Protein 2QSX (pdb70)

Foldseek 3Di:
DEAEEEEAPCCVPPQCVVPVVVLCVVVVPYHYDYHYDADPDVGQKYKYKFQDDPPDDAKAFQWFFKWFKKAALPDPAVPWAEEDAPCQRCQVVQLVVPVDHHFPDDDNDPVVVLVCRCHRGIYIGGPSVVVCVVVRGMHGPPRRMGRRRMTMIMGGDPVNPPPPVSVSVVVVSSVVGD/DAEEEEAPCCVPVACVVPVVVVCVVPVPDDYHYHYDADDDPPHFKYKYKFQDDPPDDQKDFQWFFKWFKKAFLPDDAACVLAVFAEAAAPVQRCVVVVVCVVHPHHHQPDHHPDQVVVLVCRCHRGIYIHGPSVVVCCVVRSMHGHPRDMDRRSMTMMMHGDPVSPPPPVVVSVVVVSSVVRD

Solvent-accessible surface area: 17125 Å² total

Nearest PDB structures (foldseek):
  2qsx-assembly1_A  TM=1.006E+00  e=2.223E-38  Vibrio parahaemolyticus RIMD 2210633
  2qsx-assembly1_B  TM=9.886E-01  e=6.329E-33  Vibrio parahaemolyticus RIMD 2210633
  3mz1-assembly2_C  TM=6.530E-01  e=2.269E-09  Sinorhizobium meliloti 1021
  5fhk-assembly2_C  TM=6.191E-01  e=2.415E-09  Vibrio vulnificus
  5lht-assembly1_A  TM=3.883E-01  e=4.727E-04  Mycobacterium tuberculosis H37Rv

Secondary structure (DSSP, 8-state):
-EEEEEE-HHIIIIIIHHHHHHHHHH-TT-EEEEEE--S----SEEEEEEE--S--SSEEEEEEEEEEEEEETT---TTSPBPP-TT-TTHHHHHHT----B-SB--SSHHHHHHHH----BEEEE---HHHHHTTSEEEEEEEEEEEEEEEEEE--TT-TT-HHHHHHHHHHHHHH-/-EEEEE-HHIIIIIIHHHHHHHHHH-TT--EEEEE--S-----SEEEEEEES-S--TTEEEEEEEEEEEEE-TTS----GGGGSPBPPBTT-THHHHHHHHH----B-SEEESSHHHHHHHH----BEEEE---HHHHHTTS-EEEEEEEEEEEEEEEEE--GGGTT-HHHHHHHHHHHHHH-

InterPro domains:
  IPR000847 LysR, HTH, N-terminal domain [PF00126] (10-69)
  IPR000847 LysR, HTH, N-terminal domain [PR00039] (25-36)
  IPR000847 LysR, HTH, N-terminal domain [PR00039] (36-46)
  IPR000847 LysR, HTH, N-terminal domain [PR00039] (46-57)
  IPR000847 LysR, HTH, N-terminal domain [PS50931] (8-65)
  IPR005119 LysR, substrate-binding [PF03466] (95-292)
  IPR036388 Winged helix-like DNA-binding domain superfamily [G3DSA:1.10.10.10] (9-92)
  IPR036390 Winged helix DNA-binding domain superfamily [SSF46785] (4-117)
  IPR058163 LysR-type transcriptional regulator, proteobacterial-type [PTHR30537] (8-294)

Radius of gyration: 20.65 Å; Cα contacts (8 Å, |Δi|>4): 702; chains: 2; bounding box: 50×60×51 Å

B-factor: mean 23.28, std 8.6, range [9.87, 57.52]

Structure (mmCIF, N/CA/C/O backbone):
data_2QSX
#
_entry.id   2QSX
#
_cell.length_a   47.291
_cell.length_b   83.110
_cell.length_c   95.509
_cell.angle_alpha   90.00
_cell.angle_beta   90.00
_cell.angle_gamma   90.00
#
_symmetry.space_group_name_H-M   'P 21 21 21'
#
loop_
_entity.id
_entity.type
_entity.pdbx_description
1 polymer 'Putative transcriptional regulator, LysR family'
2 non-polymer 'SULFATE ION'
3 water water
#
loop_
_atom_site.group_PDB
_atom_site.id
_atom_site.type_symbol
_atom_site.label_atom_id
_atom_site.label_alt_id
_atom_site.label_comp_id
_atom_site.label_asym_id
_atom_site.label_entity_id
_atom_site.label_seq_id
_atom_site.pdbx_PDB_ins_code
_atom_site.Cartn_x
_atom_site.Cartn_y
_atom_site.Cartn_z
_atom_site.occupancy
_atom_site.B_iso_or_equiv
_atom_site.auth_seq_id
_atom_site.auth_comp_id
_atom_site.auth_asym_id
_atom_site.auth_atom_id
_atom_site.pdbx_PDB_model_num
ATOM 1 N N . GLU A 1 19 ? 10.686 55.164 7.650 1.00 25.72 16 GLU A N 1
ATOM 2 C CA . GLU A 1 19 ? 10.132 54.167 8.607 1.00 25.82 16 GLU A CA 1
ATOM 3 C C . GLU A 1 19 ? 11.310 53.533 9.342 1.00 24.57 16 GLU A C 1
ATOM 4 O O . GLU A 1 19 ? 12.445 53.597 8.848 1.00 23.75 16 GLU A O 1
ATOM 10 N N . LEU A 1 20 ? 11.048 52.971 10.524 1.00 23.21 17 LEU A N 1
ATOM 11 C CA . LEU A 1 20 ? 12.096 52.269 11.281 1.00 21.37 17 LEU A CA 1
ATOM 12 C C . LEU A 1 20 ? 11.747 50.803 11.320 1.00 20.26 17 LEU A C 1
ATOM 13 O O . LEU A 1 20 ? 10.613 50.425 11.644 1.00 19.64 17 LEU A O 1
ATOM 18 N N . LEU A 1 21 ? 12.723 49.963 11.010 1.00 18.65 18 LEU A N 1
ATOM 19 C CA . LEU A 1 21 ? 12.507 48.533 11.161 1.00 17.10 18 LEU A CA 1
ATOM 20 C C . LEU A 1 21 ? 13.481 48.073 12.239 1.00 17.13 18 LEU A C 1
ATOM 21 O O . LEU A 1 21 ? 14.684 48.378 12.128 1.00 18.47 18 LEU A O 1
ATOM 26 N N . VAL A 1 22 ? 12.988 47.353 13.249 1.00 15.83 19 VAL A N 1
ATOM 27 C CA . VAL A 1 22 ? 13.846 46.812 14.314 1.00 16.70 19 VAL A CA 1
ATOM 28 C C . VAL A 1 22 ? 13.942 45.305 14.104 1.00 16.23 19 VAL A C 1
ATOM 29 O O . VAL A 1 22 ? 12.931 44.612 14.071 1.00 16.93 19 VAL A O 1
ATOM 33 N N . VAL A 1 23 ? 15.163 44.808 13.938 1.00 16.16 20 VAL A N 1
ATOM 34 C CA . VAL A 1 23 ? 15.373 43.362 13.775 1.00 16.88 20 VAL A CA 1
ATOM 35 C C . VAL A 1 23 ? 16.201 42.830 14.929 1.00 17.62 20 VAL A C 1
ATOM 36 O O . VAL A 1 23 ? 17.070 43.538 15.447 1.00 18.07 20 VAL A O 1
ATOM 40 N N . ASP A 1 24 ? 15.941 41.582 15.291 1.00 17.01 21 ASP A N 1
ATOM 41 C CA . ASP A 1 24 ? 16.622 40.947 16.408 1.00 17.44 21 ASP A CA 1
ATOM 42 C C . ASP A 1 24 ? 17.233 39.662 15.873 1.00 16.55 21 ASP A C 1
ATOM 43 O O . ASP A 1 24 ? 16.538 38.734 15.539 1.00 17.09 21 ASP A O 1
ATOM 48 N N . VAL A 1 25 ? 18.554 39.623 15.789 1.00 14.87 22 VAL A N 1
ATOM 49 C CA . VAL A 1 25 ? 19.231 38.452 15.178 1.00 14.86 22 VAL A CA 1
ATOM 50 C C . VAL A 1 25 ? 20.332 37.925 16.101 1.00 15.56 22 VAL A C 1
ATOM 51 O O . VAL A 1 25 ? 20.665 38.574 17.100 1.00 15.88 22 VAL A O 1
ATOM 55 N N . THR A 1 26 ? 20.917 36.769 15.790 1.00 14.66 23 THR A N 1
ATOM 56 C CA . THR A 1 26 ? 21.905 36.234 16.761 1.00 14.39 23 THR A CA 1
ATOM 57 C C . THR A 1 26 ? 23.126 37.175 16.791 1.00 14.22 23 THR A C 1
ATOM 58 O O . THR A 1 26 ? 23.365 37.909 15.822 1.00 15.04 23 THR A O 1
ATOM 62 N N . PRO A 1 27 ? 23.863 37.188 17.923 1.00 14.38 24 PRO A N 1
ATOM 63 C CA . PRO A 1 27 ? 25.011 38.097 17.988 1.00 14.62 24 PRO A CA 1
ATOM 64 C C . PRO A 1 27 ? 25.946 37.980 16.773 1.00 13.88 24 PRO A C 1
ATOM 65 O O . PRO A 1 27 ? 26.459 39.004 16.274 1.00 15.68 24 PRO A O 1
ATOM 69 N N . SER A 1 28 ? 26.204 36.756 16.343 1.00 13.44 25 SER A N 1
ATOM 70 C CA . SER A 1 28 ? 27.138 36.537 15.249 1.00 13.87 25 SER A CA 1
ATOM 71 C C . SER A 1 28 ? 26.496 36.791 13.892 1.00 13.67 25 SER A C 1
ATOM 72 O O . SER A 1 28 ? 27.172 37.240 12.930 1.00 14.66 25 SER A O 1
ATOM 75 N N . PHE A 1 29 ? 25.213 36.447 13.755 1.00 13.81 26 PHE A N 1
ATOM 76 C CA . PHE A 1 29 ? 24.507 36.770 12.489 1.00 13.55 26 PHE A CA 1
ATOM 77 C C . PHE A 1 29 ? 24.647 38.276 12.244 1.00 14.74 26 PHE A C 1
ATOM 78 O O . PHE A 1 29 ? 24.814 38.718 11.097 1.00 14.53 26 PHE A O 1
ATOM 86 N N . ALA A 1 30 ? 24.517 39.061 13.310 1.00 14.94 27 ALA A N 1
ATOM 87 C CA . ALA A 1 30 ? 24.636 40.522 13.211 1.00 14.70 27 ALA A CA 1
ATOM 88 C C . ALA A 1 30 ? 26.009 40.965 12.681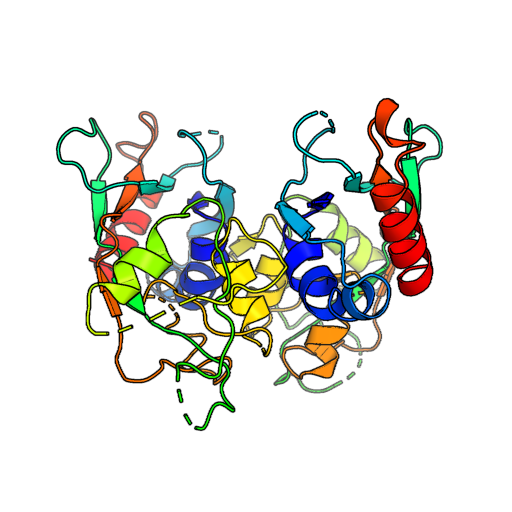 1.00 14.95 27 ALA A C 1
ATOM 89 O O . ALA A 1 30 ? 26.083 41.630 11.648 1.00 16.26 27 ALA A O 1
ATOM 91 N N . SER A 1 31 ? 27.085 40.582 13.365 1.00 14.95 28 SER A N 1
ATOM 92 C CA . SER A 1 31 ? 28.395 41.170 13.026 1.00 15.13 28 SER A CA 1
ATOM 93 C C . SER A 1 31 ? 28.997 40.502 11.783 1.00 14.59 28 SER A C 1
ATOM 94 O O . SER A 1 31 ? 29.662 41.153 10.950 1.00 15.68 28 SER A O 1
ATOM 97 N N . LEU A 1 32 ? 28.795 39.201 11.668 1.00 13.94 29 LEU A N 1
ATOM 98 C CA . LEU A 1 32 ? 29.501 38.425 10.658 1.00 15.25 29 LEU A CA 1
ATOM 99 C C . LEU A 1 32 ? 28.809 38.360 9.303 1.00 14.65 29 LEU A C 1
ATOM 100 O O . LEU A 1 32 ? 29.477 38.113 8.277 1.00 15.56 29 LEU A O 1
ATOM 105 N N . TRP A 1 33 ? 27.492 38.592 9.292 1.00 14.26 30 TRP A N 1
ATOM 106 C CA . TRP A 1 33 ? 26.750 38.607 8.027 1.00 14.56 30 TRP A CA 1
ATOM 107 C C . TRP A 1 33 ? 25.917 39.896 7.796 1.00 13.87 30 TRP A C 1
ATOM 108 O O . TRP A 1 33 ? 26.036 40.524 6.745 1.00 14.90 30 TRP A O 1
ATOM 119 N N . LEU A 1 34 ? 25.096 40.291 8.768 1.00 13.81 31 LEU A N 1
ATOM 120 C CA . LEU A 1 34 ? 24.108 41.361 8.508 1.00 14.23 31 LEU A CA 1
ATOM 121 C C . LEU A 1 34 ? 24.799 42.700 8.318 1.00 15.26 31 LEU A C 1
ATOM 122 O O . LEU A 1 34 ? 24.504 43.426 7.372 1.00 16.27 31 LEU A O 1
ATOM 127 N N . VAL A 1 35 ? 25.752 43.021 9.187 1.00 14.95 32 VAL A N 1
ATOM 128 C CA . VAL A 1 35 ? 26.435 44.315 9.032 1.00 16.07 32 VAL A CA 1
ATOM 129 C C . VAL A 1 35 ? 27.180 44.434 7.667 1.00 15.78 32 VAL A C 1
ATOM 130 O O . VAL A 1 35 ? 27.034 45.450 6.946 1.00 15.74 32 VAL A O 1
ATOM 134 N N . PRO A 1 36 ? 27.974 43.424 7.284 1.00 15.63 33 PRO A N 1
ATOM 135 C CA . PRO A 1 36 ? 28.585 43.453 5.933 1.00 16.53 33 PRO A CA 1
ATOM 136 C C . PRO A 1 36 ? 27.639 43.517 4.734 1.00 17.00 33 PRO A C 1
ATOM 137 O O . PRO A 1 36 ? 28.050 44.005 3.656 1.00 17.75 33 PRO A O 1
ATOM 141 N N . ASN A 1 37 ? 26.403 43.017 4.897 1.00 16.77 34 ASN A N 1
ATOM 142 C CA . ASN A 1 37 ? 25.454 42.892 3.784 1.00 17.54 34 ASN A CA 1
ATOM 143 C C . ASN A 1 37 ? 24.296 43.871 3.720 1.00 17.65 34 ASN A C 1
ATOM 144 O O . ASN A 1 37 ? 23.664 43.992 2.668 1.00 17.09 34 ASN A O 1
ATOM 149 N N . ILE A 1 38 ? 24.037 44.578 4.809 1.00 17.60 35 ILE A N 1
ATOM 150 C CA . ILE A 1 38 ? 22.778 45.322 4.902 1.00 18.96 35 ILE A CA 1
ATOM 151 C C . ILE A 1 38 ? 22.714 46.516 3.946 1.00 19.18 35 ILE A C 1
ATOM 152 O O . ILE A 1 38 ? 21.623 46.992 3.623 1.00 19.95 35 ILE A O 1
ATOM 157 N N A ASN A 1 39 ? 23.864 46.992 3.476 0.50 19.71 36 ASN A N 1
ATOM 158 N N B ASN A 1 39 ? 23.876 46.975 3.483 0.50 20.00 36 ASN A N 1
ATOM 159 C CA A ASN A 1 39 ? 23.819 48.073 2.495 0.50 19.27 36 ASN A CA 1
ATOM 160 C CA B ASN A 1 39 ? 23.885 48.008 2.454 0.50 19.96 36 ASN A CA 1
ATOM 161 C C A ASN A 1 39 ? 23.100 47.676 1.192 0.50 19.39 36 ASN A C 1
ATOM 162 C C B ASN A 1 39 ? 23.064 47.657 1.228 0.50 19.71 36 ASN A C 1
ATOM 163 O O A ASN A 1 39 ? 22.531 48.547 0.526 0.50 19.35 36 ASN A O 1
ATOM 164 O O B ASN A 1 39 ? 22.401 48.530 0.653 0.50 19.43 36 ASN A O 1
ATOM 173 N N . ASP A 1 40 ? 23.082 46.377 0.858 1.00 18.96 37 ASP A N 1
ATOM 174 C CA . ASP A 1 40 ? 22.309 45.891 -0.295 1.00 19.54 37 ASP A CA 1
ATOM 175 C C . ASP A 1 40 ? 20.793 46.058 -0.059 1.00 19.21 37 ASP A C 1
ATOM 176 O O . ASP A 1 40 ? 20.014 46.344 -0.988 1.00 20.30 37 ASP A O 1
ATOM 181 N N . PHE A 1 41 ? 20.368 45.858 1.192 1.00 17.91 38 PHE A N 1
ATOM 182 C CA . PHE A 1 41 ? 18.974 46.125 1.544 1.00 19.10 38 PHE A CA 1
ATOM 183 C C . PHE A 1 41 ? 18.660 47.613 1.369 1.00 20.18 38 PHE A C 1
ATOM 184 O O . PHE A 1 41 ? 17.618 47.988 0.788 1.00 21.12 38 PHE A O 1
ATOM 192 N N . HIS A 1 42 ? 19.559 48.475 1.837 1.00 21.72 39 HIS A N 1
ATOM 193 C CA . HIS A 1 42 ? 19.324 49.924 1.710 1.00 24.10 39 HIS A CA 1
ATOM 194 C C . HIS A 1 42 ? 19.403 50.404 0.272 1.00 24.49 39 HIS A C 1
ATOM 195 O O . HIS A 1 42 ? 18.786 51.414 -0.097 1.00 24.70 39 HIS A O 1
ATOM 202 N N . GLN A 1 43 ? 20.142 49.656 -0.540 1.00 24.65 40 GLN A N 1
ATOM 203 C CA . GLN A 1 43 ? 20.181 49.868 -1.983 1.00 25.35 40 GLN A CA 1
ATOM 204 C C . GLN A 1 43 ? 18.781 49.662 -2.584 1.00 25.14 40 GLN A C 1
ATOM 205 O O . GLN A 1 43 ? 18.363 50.438 -3.453 1.00 24.26 40 GLN A O 1
ATOM 211 N N . ARG A 1 44 ? 18.060 48.639 -2.110 1.00 24.80 41 ARG A N 1
ATOM 212 C CA . ARG A 1 44 ? 16.687 48.374 -2.540 1.00 24.91 41 ARG A CA 1
ATOM 213 C C . ARG A 1 44 ? 15.698 49.353 -1.936 1.00 24.42 41 ARG A C 1
ATOM 214 O O . ARG A 1 44 ?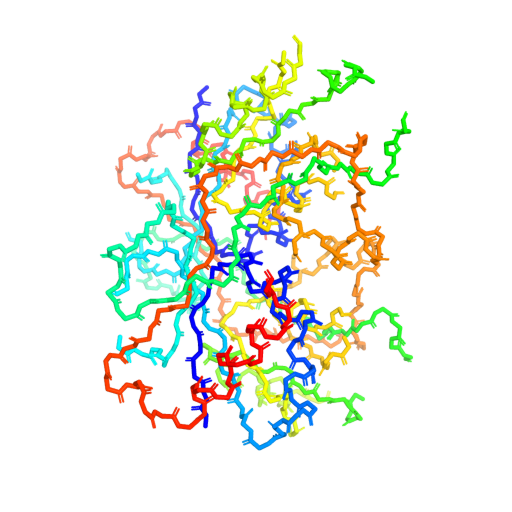 14.784 49.792 -2.610 1.00 22.89 41 ARG A O 1
ATOM 222 N N . HIS A 1 45 ? 15.879 49.659 -0.649 1.00 23.52 42 HIS A N 1
ATOM 223 C CA . HIS A 1 45 ? 14.872 50.372 0.161 1.00 23.52 42 HIS A CA 1
ATOM 224 C C . HIS A 1 45 ? 15.550 51.430 1.026 1.00 24.75 42 HIS A C 1
ATOM 225 O O . HIS A 1 45 ? 15.706 51.258 2.242 1.00 24.25 42 HIS A O 1
ATOM 232 N N . PRO A 1 46 ? 15.995 52.533 0.388 1.00 25.55 43 PRO A N 1
ATOM 233 C CA . PRO A 1 46 ? 16.803 53.559 1.075 1.00 26.37 43 PRO A CA 1
ATOM 234 C C . PRO A 1 46 ? 16.114 54.334 2.198 1.00 26.92 43 PRO A C 1
ATOM 235 O O . PRO A 1 46 ? 16.820 54.899 3.051 1.00 27.87 43 PRO A O 1
ATOM 239 N N . ASN A 1 47 ? 14.776 54.324 2.213 1.00 26.92 44 ASN A N 1
ATOM 240 C CA . ASN A 1 47 ? 13.949 55.016 3.218 1.00 27.08 44 ASN A CA 1
ATOM 241 C C . ASN A 1 47 ? 13.690 54.219 4.508 1.00 26.61 44 ASN A C 1
ATOM 242 O O . ASN A 1 47 ? 13.072 54.721 5.455 1.00 26.88 44 ASN A O 1
ATOM 247 N N . ILE A 1 48 ? 14.129 52.966 4.552 1.00 24.79 45 ILE A N 1
ATOM 248 C CA . ILE A 1 48 ? 13.834 52.171 5.723 1.00 23.89 45 ILE A CA 1
ATOM 249 C C . ILE A 1 48 ? 15.066 52.175 6.605 1.00 23.37 45 ILE A C 1
ATOM 250 O O . ILE A 1 48 ? 16.041 51.495 6.271 1.00 23.90 45 ILE A O 1
ATOM 255 N N . ARG A 1 49 ? 15.020 52.947 7.699 1.00 21.94 46 ARG A N 1
ATOM 256 C CA . ARG A 1 49 ? 16.052 52.905 8.740 1.00 22.59 46 ARG A CA 1
ATOM 257 C C . ARG A 1 49 ? 15.977 51.573 9.495 1.00 21.59 46 ARG A C 1
ATOM 258 O O . ARG A 1 49 ? 14.901 51.017 9.648 1.00 20.94 46 ARG A O 1
ATOM 266 N N . VAL A 1 50 ? 17.118 51.085 9.987 1.00 20.98 47 VAL A N 1
ATOM 267 C CA . VAL A 1 50 ? 17.162 49.796 10.705 1.00 20.57 47 VAL A CA 1
ATOM 268 C C . VAL A 1 50 ? 17.861 49.951 12.054 1.00 21.24 47 VAL A C 1
ATOM 269 O O . VAL A 1 50 ? 18.849 50.688 12.175 1.00 22.44 47 VAL A O 1
ATOM 273 N N . LYS A 1 51 ? 17.338 49.276 13.059 1.00 19.64 48 LYS A N 1
ATOM 274 C CA . LYS A 1 51 ? 18.046 49.084 14.310 1.00 20.46 48 LYS A CA 1
ATOM 275 C C . LYS A 1 51 ? 18.280 47.582 14.435 1.00 19.82 48 LYS A C 1
ATOM 276 O O . LYS A 1 51 ? 17.352 46.794 14.306 1.00 19.62 48 LYS A O 1
ATOM 282 N N . ILE A 1 52 ? 19.527 47.210 14.712 1.00 19.54 49 ILE A N 1
ATOM 283 C CA . ILE A 1 52 ? 19.910 45.809 14.829 1.00 19.85 49 ILE A CA 1
ATOM 284 C C . ILE A 1 52 ? 20.147 45.516 16.302 1.00 19.68 49 ILE A C 1
ATOM 285 O O . ILE A 1 52 ? 21.065 46.117 16.891 1.00 20.55 49 ILE A O 1
ATOM 290 N N . LEU A 1 53 ? 19.287 44.663 16.860 1.00 18.92 50 LEU A N 1
ATOM 291 C CA . LEU A 1 53 ? 19.386 44.127 18.232 1.00 18.24 50 LEU A CA 1
ATOM 292 C C . LEU A 1 53 ? 19.879 42.712 18.138 1.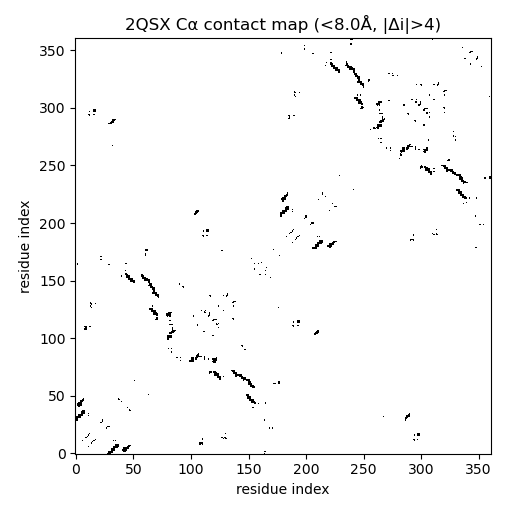00 18.10 50 LEU A C 1
ATOM 293 O O . LEU A 1 53 ? 19.751 42.087 17.081 1.00 17.87 50 LEU A O 1
ATOM 298 N N . THR A 1 54 ? 20.472 42.208 19.220 1.00 18.16 51 THR A N 1
ATOM 299 C CA . THR A 1 54 ? 20.920 40.804 19.231 1.00 19.26 51 THR A CA 1
ATOM 300 C C . THR A 1 54 ? 20.297 39.979 20.325 1.00 21.86 51 THR A C 1
ATOM 301 O O . THR A 1 54 ? 20.021 40.486 21.407 1.00 22.57 51 THR A O 1
ATOM 305 N N . GLY A 1 55 ? 20.085 38.702 20.051 1.00 22.75 52 GLY A N 1
ATOM 306 C CA . GLY A 1 55 ? 19.498 37.805 21.052 1.00 23.90 52 GLY A CA 1
ATOM 307 C C . GLY A 1 55 ? 19.670 36.392 20.570 1.00 25.65 52 GLY A C 1
ATOM 308 O O . GLY A 1 55 ? 19.942 36.179 19.394 1.00 24.73 52 GLY A O 1
ATOM 309 N N . ASP A 1 56 ? 19.515 35.426 21.472 1.00 28.34 53 ASP A N 1
ATOM 310 C CA . ASP A 1 56 ? 19.608 34.030 21.060 1.00 29.51 53 ASP A CA 1
ATOM 311 C C . ASP A 1 56 ? 18.675 33.136 21.851 1.00 30.06 53 ASP A C 1
ATOM 312 O O . ASP A 1 56 ? 18.830 31.931 21.802 1.00 30.96 53 ASP A O 1
ATOM 317 N N . GLY A 1 57 ? 17.723 33.742 22.555 1.00 31.31 54 GLY A N 1
ATOM 318 C CA . GLY A 1 57 ? 16.745 32.997 23.353 1.00 32.26 54 GLY A CA 1
ATOM 319 C C . GLY A 1 57 ? 15.410 32.846 22.658 1.00 33.33 54 GLY A C 1
ATOM 320 O O . GLY A 1 57 ? 15.272 33.135 21.448 1.00 32.56 54 GLY A O 1
ATOM 321 N N . ALA A 1 58 ? 14.425 32.372 23.422 1.00 33.13 55 ALA A N 1
ATOM 322 C CA . ALA A 1 58 ? 13.072 32.198 22.905 1.00 35.07 55 ALA A CA 1
ATOM 323 C C . ALA A 1 58 ? 12.492 33.540 22.490 1.00 35.79 55 ALA A C 1
ATOM 324 O O . ALA A 1 58 ? 12.580 34.526 23.223 1.00 36.71 55 ALA A O 1
ATOM 326 N N . VAL A 1 59 ? 11.923 33.563 21.291 1.00 37.35 56 VAL A N 1
ATOM 327 C CA . VAL A 1 59 ? 11.188 34.712 20.776 1.00 38.29 56 VAL A CA 1
ATOM 328 C C . VAL A 1 59 ? 9.921 34.899 21.613 1.00 38.80 56 VAL A C 1
ATOM 329 O O . VAL A 1 59 ? 9.529 36.020 21.939 1.00 39.53 56 VAL A O 1
ATOM 333 N N . GLU A 1 65 ? 10.562 46.212 21.636 1.00 34.55 62 GLU A N 1
ATOM 334 C CA . GLU A 1 65 ? 10.646 44.904 21.009 1.00 33.55 62 GLU A CA 1
ATOM 335 C C . GLU A 1 65 ? 10.848 45.031 19.492 1.00 31.97 62 GLU A C 1
ATOM 336 O O . GLU A 1 65 ? 10.899 46.131 18.917 1.00 33.40 62 GLU A O 1
ATOM 342 N N . SER A 1 66 ? 10.904 43.885 18.846 1.00 28.70 63 SER A N 1
ATOM 343 C CA . SER A 1 66 ? 11.421 43.847 17.504 1.00 25.17 63 SER A CA 1
ATOM 344 C C . SER A 1 66 ? 10.333 43.507 16.529 1.00 22.30 63 SER A C 1
ATOM 345 O O . SER A 1 66 ? 9.300 42.974 16.915 1.00 21.46 63 SER A O 1
ATOM 348 N N . ASP A 1 67 ? 10.605 43.798 15.261 1.00 18.17 64 ASP A N 1
ATOM 349 C CA . ASP A 1 67 ? 9.682 43.584 14.156 1.00 17.09 64 ASP A CA 1
ATOM 350 C C . ASP A 1 67 ? 9.895 42.241 13.457 1.00 16.39 64 ASP A C 1
ATOM 351 O O . ASP A 1 67 ? 9.019 41.789 12.737 1.00 15.54 64 ASP A O 1
ATOM 356 N N . LEU A 1 68 ? 11.076 41.631 13.665 1.00 14.51 65 LEU A N 1
ATOM 357 C CA . LEU A 1 68 ? 11.450 40.400 12.976 1.00 14.61 65 LEU A CA 1
ATOM 358 C C . LEU A 1 68 ? 12.609 39.802 13.728 1.00 14.61 65 LEU A C 1
ATOM 359 O O . LEU A 1 68 ? 13.480 40.548 14.182 1.00 15.55 65 LEU A O 1
ATOM 364 N N . HIS A 1 69 ? 12.608 38.482 13.854 1.00 14.50 66 HIS A N 1
ATOM 365 C CA . HIS A 1 69 ? 13.677 37.777 14.561 1.00 15.59 66 HIS A CA 1
ATOM 366 C C . HIS A 1 69 ? 14.366 36.769 13.654 1.00 14.99 66 HIS A C 1
ATOM 367 O O . HIS A 1 69 ? 13.695 36.116 12.832 1.00 15.02 66 HIS A O 1
ATOM 374 N N . VAL A 1 70 ? 15.686 36.624 13.826 1.00 14.52 67 VAL A N 1
ATOM 375 C CA . VAL A 1 70 ? 16.388 35.499 13.235 1.00 15.36 67 VAL A CA 1
ATOM 376 C C . VAL A 1 70 ? 17.009 34.673 14.361 1.00 15.14 67 VAL A C 1
ATOM 377 O O . VAL A 1 70 ? 17.708 35.216 15.221 1.00 16.00 67 VAL A O 1
ATOM 381 N N . ARG A 1 71 ? 16.687 33.375 14.378 1.00 15.66 68 ARG A N 1
ATOM 382 C CA . ARG A 1 71 ? 17.222 32.464 15.412 1.00 16.58 68 ARG A CA 1
ATOM 383 C C . ARG A 1 71 ? 17.817 31.226 14.768 1.00 15.73 68 ARG A C 1
ATOM 384 O O . ARG A 1 71 ? 17.438 30.854 13.657 1.00 17.38 68 ARG A O 1
ATOM 392 N N . CYS A 1 72 ? 18.744 30.572 15.475 1.00 15.73 69 CYS A N 1
ATOM 393 C CA . CYS A 1 72 ? 19.368 29.359 14.962 1.00 16.06 69 CYS A CA 1
ATOM 394 C C . CYS A 1 72 ? 18.900 28.176 15.790 1.00 16.68 69 CYS A C 1
ATOM 395 O O . CYS A 1 72 ? 19.164 28.137 16.994 1.00 17.14 69 CYS A O 1
ATOM 398 N N . LEU A 1 73 ? 18.139 27.273 15.155 1.00 16.68 70 LEU A N 1
ATOM 399 C CA . LEU A 1 73 ? 17.447 26.179 15.836 1.00 16.99 70 LEU A CA 1
ATOM 400 C C . LEU A 1 73 ? 17.783 24.860 15.150 1.00 17.13 70 LEU A C 1
ATOM 401 O O . LEU A 1 73 ? 18.141 24.848 13.982 1.00 17.79 70 LEU A O 1
ATOM 406 N N . PRO A 1 74 ? 17.686 23.721 15.872 1.00 18.96 71 PRO A N 1
ATOM 407 C CA . PRO A 1 74 ? 17.786 22.403 15.205 1.00 18.97 71 PRO A CA 1
ATOM 408 C C . PRO A 1 74 ? 16.737 22.311 14.108 1.00 18.89 71 PRO A C 1
ATOM 409 O O . PRO A 1 74 ? 15.627 22.831 14.308 1.00 19.89 71 PRO A O 1
ATOM 413 N N . LEU A 1 75 ? 17.065 21.677 12.976 1.00 17.80 72 LEU A N 1
ATOM 414 C CA . LEU A 1 75 ? 16.145 21.598 11.853 1.00 18.45 72 LEU A CA 1
ATOM 415 C C . LEU A 1 75 ? 14.938 20.787 12.275 1.00 18.12 72 LEU A C 1
ATOM 416 O O . LEU A 1 75 ? 15.081 19.718 12.823 1.00 19.84 72 LEU A O 1
ATOM 421 N N . SER A 1 76 ? 13.752 21.307 12.016 1.00 18.48 73 SER A N 1
ATOM 422 C CA . SER A 1 76 ? 12.537 20.584 12.349 1.00 17.17 73 SER A CA 1
ATOM 423 C C . SER A 1 76 ? 11.438 21.012 11.408 1.00 18.36 73 SER A C 1
ATOM 424 O O . SER A 1 76 ? 11.441 22.149 10.954 1.00 18.76 73 SER A O 1
ATOM 427 N N . THR A 1 77 ? 10.493 20.116 11.135 1.00 18.09 74 THR A N 1
ATOM 428 C CA . THR A 1 77 ? 9.309 20.513 10.376 1.00 19.39 74 THR A CA 1
ATOM 429 C C . THR A 1 77 ? 8.115 20.776 11.316 1.00 19.56 74 THR A C 1
ATOM 430 O O . THR A 1 77 ? 6.983 20.949 10.847 1.00 20.05 74 THR A O 1
ATOM 434 N N . HIS A 1 78 ? 8.354 20.814 12.634 1.00 20.15 75 HIS A N 1
ATOM 435 C CA . HIS A 1 78 ? 7.259 20.923 13.616 1.00 21.43 75 HIS A CA 1
ATOM 436 C C . HIS A 1 78 ? 7.126 22.311 14.215 1.00 21.70 75 HIS A C 1
ATOM 437 O O . HIS A 1 78 ? 6.237 22.529 15.031 1.00 22.97 75 HIS A O 1
ATOM 444 N N . TYR A 1 79 ? 7.994 23.246 13.842 1.00 21.02 76 TYR A N 1
ATOM 445 C CA . TYR A 1 79 ? 7.826 24.615 14.339 1.00 21.72 76 TYR A CA 1
ATOM 446 C C . TYR A 1 79 ? 6.506 25.178 13.790 1.00 22.26 76 TYR A C 1
ATOM 447 O O . TYR A 1 79 ? 6.110 24.851 12.662 1.00 22.61 76 TYR A O 1
ATOM 456 N N . GLU A 1 80 ? 5.807 25.969 14.602 1.00 22.99 77 GLU A N 1
ATOM 457 C CA . GLU A 1 80 ? 4.473 26.443 14.224 1.00 24.82 77 GLU A CA 1
ATOM 458 C C . GLU A 1 80 ? 4.465 27.554 13.157 1.00 24.71 77 GLU A C 1
ATOM 459 O O . GLU A 1 80 ? 3.787 27.424 12.122 1.00 24.76 77 GLU A O 1
ATOM 465 N N . TYR A 1 81 ? 5.219 28.624 13.406 1.00 23.33 78 TYR A N 1
ATOM 466 C CA . TYR A 1 81 ? 5.206 29.814 12.549 1.00 24.38 78 TYR A CA 1
ATOM 467 C C . TYR A 1 81 ? 6.621 30.346 12.335 1.00 24.61 78 TYR A C 1
ATOM 468 O O . TYR A 1 81 ? 6.851 31.549 12.383 1.00 26.81 78 TYR A O 1
ATOM 477 N N . SER A 1 82 ? 7.574 29.444 12.182 1.00 24.40 79 SER A N 1
ATOM 478 C CA . SER A 1 82 ? 8.972 29.794 11.923 1.00 24.32 79 SER A CA 1
ATOM 479 C C . SER A 1 82 ? 9.208 29.436 10.479 1.00 24.46 79 SER A C 1
ATOM 480 O O . SER A 1 82 ? 8.700 28.411 10.016 1.00 26.01 79 SER A O 1
ATOM 483 N N . GLN A 1 83 ? 9.953 30.266 9.754 1.00 22.11 80 GLN A N 1
ATOM 484 C CA . GLN A 1 83 ? 10.207 30.023 8.359 1.00 21.52 80 GLN A CA 1
ATOM 485 C C . GLN A 1 83 ? 11.698 29.805 8.125 1.00 20.48 80 GLN A C 1
ATOM 486 O O . GLN A 1 83 ? 12.511 30.723 8.340 1.00 18.46 80 GLN A O 1
ATOM 492 N N . LEU A 1 84 ? 12.041 28.587 7.702 1.00 19.72 81 LEU A N 1
ATOM 493 C CA . LEU A 1 84 ? 13.436 28.232 7.463 1.00 18.68 81 LEU A CA 1
ATOM 494 C C . LEU A 1 84 ? 14.074 29.100 6.388 1.00 18.71 81 LEU A C 1
ATOM 495 O O . LEU A 1 84 ? 13.611 29.140 5.244 1.00 19.09 81 LEU A O 1
ATOM 500 N N . LEU A 1 85 ? 15.132 29.790 6.771 1.00 18.32 82 LEU A N 1
ATOM 501 C CA . LEU A 1 85 ? 15.865 30.653 5.870 1.00 18.58 82 LEU A CA 1
ATOM 502 C C . LEU A 1 85 ? 16.932 29.837 5.127 1.00 19.61 82 LEU A C 1
ATOM 503 O O . LEU A 1 85 ? 16.937 29.796 3.893 1.00 20.92 82 LEU A O 1
ATOM 508 N N . CYS A 1 86 ? 17.815 29.174 5.869 1.00 18.51 83 CYS A N 1
ATOM 509 C CA . CYS A 1 86 ? 18.847 28.324 5.276 1.00 19.13 83 CYS A CA 1
ATOM 510 C C . CYS A 1 86 ? 19.328 27.326 6.310 1.00 19.04 83 CYS A C 1
ATOM 511 O O . CYS A 1 86 ? 19.292 27.591 7.516 1.00 18.41 83 CYS A O 1
ATOM 514 N N . GLU A 1 87 ? 19.730 26.149 5.845 1.00 18.39 84 GLU A N 1
ATOM 515 C CA . GLU A 1 87 ? 20.339 25.162 6.725 1.00 19.15 84 GLU A CA 1
ATOM 516 C C . GLU A 1 87 ? 21.756 25.629 7.050 1.00 18.43 84 GLU A C 1
ATOM 517 O O . GLU A 1 87 ? 22.369 26.348 6.267 1.00 20.89 84 GLU A O 1
ATOM 523 N N . GLU A 1 88 ? 22.254 25.230 8.209 1.00 18.25 85 GLU A N 1
ATOM 524 C CA . GLU A 1 88 ? 23.608 25.607 8.640 1.00 16.77 85 GLU A CA 1
ATOM 525 C C . GLU A 1 88 ? 24.694 24.668 8.121 1.00 17.70 85 GLU A C 1
ATOM 526 O O . GLU A 1 88 ? 24.717 23.481 8.474 1.00 18.01 85 GLU A O 1
ATOM 532 N N . THR A 1 89 ? 25.601 25.213 7.317 1.00 17.84 86 THR A N 1
ATOM 533 C CA . THR A 1 89 ? 26.789 24.483 6.850 1.00 17.30 86 THR A CA 1
ATOM 534 C C . THR A 1 89 ? 27.970 25.224 7.444 1.00 17.49 86 THR A C 1
ATOM 535 O O . THR A 1 89 ? 28.146 26.411 7.188 1.00 17.56 86 THR A O 1
ATOM 539 N N . LEU A 1 90 ? 28.719 24.508 8.270 1.00 16.50 87 LEU A N 1
ATOM 540 C CA . LEU A 1 90 ? 29.872 25.052 8.959 1.00 17.10 87 LEU A CA 1
ATOM 541 C C . LEU A 1 90 ? 31.137 24.801 8.172 1.00 17.03 87 LEU A C 1
ATOM 542 O O . LEU A 1 90 ? 31.323 23.723 7.634 1.00 17.84 87 LEU A O 1
ATOM 547 N N . LEU A 1 91 ? 32.009 25.804 8.107 1.00 16.95 88 LEU A N 1
ATOM 548 C CA . LEU A 1 91 ? 33.338 25.633 7.504 1.00 16.27 88 LEU A CA 1
ATOM 549 C C . LEU A 1 91 ? 34.398 25.530 8.565 1.00 16.42 88 LEU A C 1
ATOM 550 O O . LEU A 1 91 ? 34.284 26.145 9.622 1.00 16.80 88 LEU A O 1
ATOM 555 N 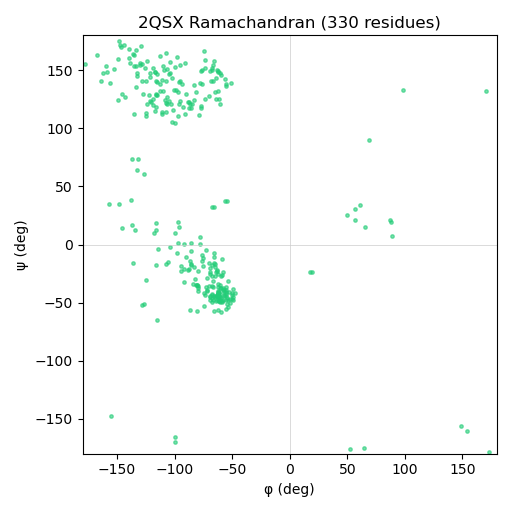N . LEU A 1 92 ? 35.449 24.747 8.290 1.00 15.97 89 LEU A N 1
ATOM 556 C CA . LEU A 1 92 ? 36.609 24.708 9.159 1.00 15.85 89 LEU A CA 1
ATOM 557 C C . LEU A 1 92 ? 37.437 25.954 8.862 1.00 15.47 89 LEU A C 1
ATOM 558 O O . LEU A 1 92 ? 37.895 26.133 7.709 1.00 16.05 89 LEU A O 1
ATOM 563 N N A ILE A 1 93 ? 37.650 26.773 9.894 0.50 15.70 90 ILE A N 1
ATOM 564 N N B ILE A 1 93 ? 37.627 26.804 9.871 0.50 15.70 90 ILE A N 1
ATOM 565 C CA A ILE A 1 93 ? 38.305 28.074 9.778 0.50 15.75 90 ILE A CA 1
ATOM 566 C CA B ILE A 1 93 ? 38.349 28.063 9.688 0.50 15.64 90 ILE A CA 1
ATOM 567 C C A ILE A 1 93 ? 39.615 28.140 10.562 0.50 16.28 90 ILE A C 1
ATOM 568 C C B ILE A 1 93 ? 39.592 28.195 10.560 0.50 16.28 90 ILE A C 1
ATOM 569 O O A ILE A 1 93 ? 39.686 27.660 11.697 0.50 16.40 90 ILE A O 1
ATOM 570 O O B ILE A 1 93 ? 39.593 27.822 11.741 0.50 16.23 90 ILE A O 1
ATOM 579 N N . GLY A 1 94 ? 40.639 28.757 9.966 1.00 16.84 91 GLY A N 1
ATOM 580 C CA . GLY A 1 94 ? 41.876 29.054 10.694 1.00 18.51 91 GLY A CA 1
ATOM 581 C C . GLY A 1 94 ? 42.386 30.440 10.340 1.00 20.12 91 GLY A C 1
ATOM 582 O O . GLY A 1 94 ? 41.794 31.130 9.498 1.00 19.52 91 GLY A O 1
ATOM 583 N N . ASN A 1 95 ? 43.481 30.853 10.969 1.00 22.81 92 ASN A N 1
ATOM 584 C CA . ASN A 1 95 ? 43.973 32.194 10.680 1.00 26.23 92 ASN A CA 1
ATOM 585 C C . ASN A 1 95 ? 44.624 32.254 9.309 1.00 28.00 92 ASN A C 1
ATOM 586 O O . ASN A 1 95 ? 45.042 31.225 8.763 1.00 26.42 92 ASN A O 1
ATOM 591 N N . THR A 1 96 ? 44.701 33.471 8.780 1.00 31.10 93 THR A N 1
ATOM 592 C CA . THR A 1 96 ? 45.080 33.714 7.410 1.00 34.27 93 THR A CA 1
ATOM 593 C C . THR A 1 96 ? 46.506 33.246 7.176 1.00 35.52 93 THR A C 1
ATOM 594 O O . THR A 1 96 ? 46.893 32.923 6.055 1.00 37.18 93 THR A O 1
ATOM 598 N N . ASN A 1 97 ? 47.282 33.158 8.250 1.00 37.00 94 ASN A N 1
ATOM 599 C CA . ASN A 1 97 ? 48.662 32.727 8.146 1.00 37.78 94 ASN A CA 1
ATOM 600 C C . ASN A 1 97 ? 48.897 31.241 8.418 1.00 38.70 94 ASN A C 1
ATOM 601 O O . ASN A 1 97 ? 50.028 30.816 8.630 1.00 38.47 94 ASN A O 1
ATOM 606 N N . LEU A 1 98 ? 47.831 30.448 8.408 1.00 40.15 95 LEU A N 1
ATOM 607 C CA . LEU A 1 98 ? 47.998 28.995 8.381 1.00 41.24 95 LEU A CA 1
ATOM 608 C C . LEU A 1 98 ? 48.530 28.521 7.037 1.00 41.70 95 LEU A C 1
ATOM 609 O O . LEU A 1 98 ? 47.971 28.860 5.983 1.00 41.36 95 LEU A O 1
ATOM 614 N N . PRO A 1 99 ? 49.620 27.738 7.074 1.00 41.94 96 PRO A N 1
ATOM 615 C CA . PRO A 1 99 ? 50.123 27.015 5.909 1.00 42.43 96 PRO A CA 1
ATOM 616 C C . PRO A 1 99 ? 49.137 25.926 5.456 1.00 42.59 96 PRO A C 1
ATOM 617 O O . PRO A 1 99 ? 49.441 25.136 4.551 1.00 43.13 96 PRO A O 1
ATOM 621 N N . ILE A 1 107 ? 45.979 19.337 10.123 1.00 38.45 104 ILE A N 1
ATOM 622 C CA . ILE A 1 107 ? 45.125 20.150 11.004 1.00 38.02 104 ILE A CA 1
ATOM 623 C C . ILE A 1 107 ? 45.276 19.661 12.447 1.00 37.61 104 ILE A C 1
ATOM 624 O O . ILE A 1 107 ? 44.937 20.367 13.407 1.00 37.38 104 ILE A O 1
ATOM 629 N N . SER A 1 108 ? 45.837 18.455 12.578 1.00 37.18 105 SER A N 1
ATOM 630 C CA . SER A 1 108 ? 46.056 17.801 13.860 1.00 36.81 105 SER A CA 1
ATOM 631 C C . SER A 1 108 ? 46.954 18.613 14.805 1.00 36.10 105 SER A C 1
ATOM 632 O O . SER A 1 108 ? 46.824 18.501 16.023 1.00 35.92 105 SER A O 1
ATOM 635 N N . HIS A 1 109 ? 47.837 19.440 14.239 1.00 35.51 106 HIS A N 1
ATOM 636 C CA . HIS A 1 109 ? 48.770 20.280 15.022 1.00 34.79 106 HIS A CA 1
ATOM 637 C C . HIS A 1 109 ? 48.133 21.482 15.739 1.00 34.34 106 HIS A C 1
ATOM 638 O O . HIS A 1 109 ? 48.815 22.211 16.478 1.00 34.70 106 HIS A O 1
ATOM 645 N N . TYR A 1 110 ? 46.843 21.707 15.508 1.00 32.70 107 TYR A N 1
ATOM 646 C CA . TYR A 1 110 ? 46.188 22.913 16.002 1.00 31.58 107 TYR A CA 1
ATOM 647 C C . TYR A 1 110 ? 45.093 22.618 17.028 1.00 30.22 107 TYR A C 1
ATOM 648 O O . TYR A 1 110 ? 44.345 21.658 16.856 1.00 30.41 107 TYR A O 1
ATOM 657 N N . PRO A 1 111 ? 44.984 23.455 18.082 1.00 28.44 108 PRO A N 1
ATOM 658 C CA . PRO A 1 111 ? 43.883 23.287 19.056 1.00 27.47 108 PRO A CA 1
ATOM 659 C C . PRO A 1 111 ? 42.527 23.606 18.414 1.00 26.44 108 PRO A C 1
ATOM 660 O O . PRO A 1 111 ? 42.489 24.393 17.472 1.00 26.11 108 PRO A O 1
ATOM 664 N N . PHE A 1 112 ? 41.460 22.959 18.887 1.00 25.13 109 PHE A N 1
ATOM 665 C CA . PHE A 1 112 ? 40.087 23.209 18.426 1.00 24.50 109 PHE A CA 1
ATOM 666 C C . PHE A 1 112 ? 39.439 24.112 19.432 1.00 23.60 109 PHE A C 1
ATOM 667 O O . PHE A 1 112 ? 39.488 23.845 20.639 1.00 22.89 109 PHE A O 1
ATOM 675 N N . ILE A 1 113 ? 38.777 25.160 18.951 1.00 21.81 110 ILE A N 1
ATOM 676 C CA . ILE A 1 113 ? 38.142 26.089 19.836 1.00 20.85 110 ILE A CA 1
ATOM 677 C C . ILE A 1 113 ? 36.729 25.589 20.151 1.00 22.63 110 ILE A C 1
ATOM 678 O O . ILE A 1 113 ? 35.921 25.440 19.218 1.00 21.63 110 ILE A O 1
ATOM 683 N N . PRO A 1 114 ? 36.427 25.385 21.462 1.00 23.81 111 PRO A N 1
ATOM 684 C CA . PRO A 1 114 ? 35.101 24.866 21.813 1.00 24.20 111 PRO A CA 1
ATOM 685 C C . PRO A 1 114 ? 34.016 25.904 21.850 1.00 24.10 111 PRO A C 1
ATOM 686 O O . PRO A 1 114 ? 34.237 27.011 22.361 1.00 24.24 111 PRO A O 1
ATOM 690 N N A GLN A 1 115 ? 32.838 25.548 21.349 0.50 24.15 112 GLN A N 1
ATOM 691 N N B GLN A 1 115 ? 32.845 25.525 21.342 0.50 23.49 112 GLN A N 1
ATOM 692 C CA A GLN A 1 115 ? 31.667 26.391 21.555 0.50 24.43 112 GLN A CA 1
ATOM 693 C CA B GLN A 1 115 ? 31.635 26.319 21.501 0.50 23.14 112 GLN A CA 1
ATOM 694 C C A GLN A 1 115 ? 30.656 25.658 22.427 0.50 24.14 112 GLN A C 1
ATOM 695 C C B GLN A 1 115 ? 30.748 25.565 22.484 0.50 23.48 112 GLN A C 1
ATOM 696 O O A GLN A 1 115 ? 30.068 24.643 22.031 0.50 25.11 112 GLN A O 1
ATOM 697 O O B GLN A 1 115 ? 30.330 24.423 22.216 0.50 24.22 112 GLN A O 1
ATOM 708 N N . THR A 1 116 ? 30.512 26.182 23.636 1.00 24.45 113 THR A N 1
ATOM 709 C CA . THR A 1 116 ? 29.887 25.491 24.762 1.00 24.47 113 THR A CA 1
ATOM 710 C C . THR A 1 116 ? 28.409 25.122 24.556 1.00 24.24 113 THR A C 1
ATOM 711 O O . THR A 1 116 ? 27.943 24.090 25.086 1.00 23.82 113 THR A O 1
ATOM 715 N N . THR A 1 117 ? 27.719 25.903 23.732 1.00 24.29 114 THR A N 1
ATOM 716 C CA . THR A 1 117 ? 26.321 25.635 23.376 1.00 25.07 114 THR A CA 1
ATOM 717 C C . THR A 1 117 ? 26.192 24.485 22.370 1.00 26.42 114 THR A C 1
ATOM 718 O O . THR A 1 117 ? 25.092 23.969 22.132 1.00 27.15 114 THR A O 1
ATOM 722 N N . ARG A 1 118 ? 27.317 24.070 21.794 1.00 27.45 115 ARG A N 1
ATOM 723 C CA . ARG A 1 118 ? 27.357 23.008 20.796 1.00 28.60 115 ARG A CA 1
ATOM 724 C C . ARG A 1 118 ? 28.459 21.998 21.129 1.00 29.24 115 ARG A C 1
ATOM 725 O O . ARG A 1 118 ? 29.434 21.877 20.371 1.00 28.82 115 ARG A O 1
ATOM 733 N N . PRO A 1 119 ? 28.329 21.292 22.271 1.00 29.62 116 PRO A N 1
ATOM 734 C CA . PRO A 1 119 ? 29.413 20.400 22.743 1.00 30.03 116 PRO A CA 1
ATOM 735 C C . PRO A 1 119 ? 29.743 19.185 21.850 1.00 30.14 116 PRO A C 1
ATOM 736 O O . PRO A 1 119 ? 30.830 18.601 21.983 1.00 30.63 116 PRO A O 1
ATOM 740 N N . GLN A 1 120 ? 28.835 18.846 20.937 1.00 30.36 117 GLN A N 1
ATOM 741 C CA . GLN A 1 120 ? 28.942 17.706 20.024 1.00 30.76 117 GLN A CA 1
ATOM 742 C C . GLN A 1 120 ? 29.712 17.984 18.726 1.00 31.19 117 GLN A C 1
ATOM 743 O O . GLN A 1 120 ? 30.118 17.046 18.030 1.00 30.94 117 GLN A O 1
ATOM 749 N N . LEU A 1 121 ? 29.896 19.265 18.398 1.00 30.87 118 LEU A N 1
ATOM 750 C CA . LEU A 1 121 ? 30.247 19.650 17.030 1.00 31.12 118 LEU A CA 1
ATOM 751 C C . LEU A 1 121 ? 31.602 19.096 16.537 1.00 30.53 118 LEU A C 1
ATOM 752 O O . LEU A 1 121 ? 31.705 18.662 15.389 1.00 30.40 118 LEU A O 1
ATOM 757 N N . TRP A 1 122 ? 32.621 19.134 17.392 1.00 29.81 119 TRP A N 1
ATOM 758 C CA . TRP A 1 122 ? 33.951 18.716 16.995 1.00 29.92 119 TRP A CA 1
ATOM 759 C C . TRP A 1 122 ? 33.994 17.213 16.776 1.00 31.43 119 TRP A C 1
ATOM 760 O O . TRP A 1 122 ? 34.518 16.767 15.764 1.00 31.35 119 TRP A O 1
ATOM 771 N N . GLU A 1 123 ? 33.386 16.455 17.689 1.00 32.99 120 GLU A N 1
ATOM 772 C CA . GLU A 1 123 ? 33.224 14.995 17.500 1.00 34.70 120 GLU A CA 1
ATOM 773 C C . GLU A 1 123 ? 32.550 14.682 16.166 1.00 34.99 120 GLU A C 1
ATOM 774 O O . GLU A 1 123 ? 33.032 13.849 15.387 1.00 35.29 120 GLU A O 1
ATOM 780 N N . GLN A 1 124 ? 31.455 15.388 15.903 1.00 35.38 121 GLN A N 1
ATOM 781 C CA . GLN A 1 124 ? 30.663 15.222 14.694 1.00 35.67 121 GLN A CA 1
ATOM 782 C C . GLN A 1 124 ? 31.384 15.656 13.421 1.00 35.93 121 GLN A C 1
ATOM 783 O O . GLN A 1 124 ? 31.191 15.066 12.352 1.00 36.01 121 GLN A O 1
ATOM 789 N N . PHE A 1 125 ? 32.193 16.707 13.534 1.00 36.03 122 PHE A N 1
ATOM 790 C CA . PHE A 1 125 ? 33.075 17.114 12.454 1.00 36.13 122 PHE A CA 1
ATOM 791 C C . PHE A 1 125 ? 34.081 15.996 12.194 1.00 37.59 122 PHE A C 1
ATOM 792 O O . PHE A 1 125 ? 34.350 15.650 11.042 1.00 37.40 122 PHE A O 1
ATOM 800 N N . LYS A 1 126 ? 34.613 15.447 13.286 1.00 39.21 123 LYS A N 1
ATOM 801 C CA . LYS A 1 126 ? 35.588 14.370 13.256 1.00 41.78 123 LYS A CA 1
ATOM 802 C C . LYS A 1 126 ? 35.036 13.031 12.727 1.00 42.92 123 LYS A C 1
ATOM 803 O O . LYS A 1 126 ? 35.832 12.167 12.350 1.00 43.58 123 LYS A O 1
ATOM 809 N N . GLN A 1 127 ? 33.708 12.849 12.691 1.00 44.57 124 GLN A N 1
ATOM 810 C CA . GLN A 1 127 ? 33.128 11.623 12.086 1.00 46.26 124 GLN A CA 1
ATOM 811 C C . GLN A 1 127 ? 33.130 11.583 10.557 1.00 47.10 124 GLN A C 1
ATOM 812 O O . GLN A 1 127 ? 32.940 10.520 9.955 1.00 47.13 124 GLN A O 1
ATOM 818 N N A GLU A 1 128 ? 33.272 12.747 9.941 0.50 47.50 125 GLU A N 1
ATOM 819 N N B GLU A 1 128 ? 33.368 12.730 9.927 0.50 47.65 125 GLU A N 1
ATOM 820 C CA A GLU A 1 128 ? 33.795 12.797 8.593 0.50 48.06 125 GLU A CA 1
ATOM 821 C CA B GLU A 1 128 ? 33.751 12.752 8.514 0.50 48.34 125 GLU A CA 1
ATOM 822 C C A GLU A 1 128 ? 35.306 12.877 8.766 0.50 48.58 125 GLU A C 1
ATOM 823 C C B GLU A 1 128 ? 35.225 13.129 8.363 0.50 48.79 125 GLU A C 1
ATOM 824 O O A GLU A 1 128 ? 35.802 13.536 9.684 0.50 48.64 125 GLU A O 1
ATOM 825 O O B GLU A 1 128 ? 35.614 14.270 8.643 0.50 48.97 125 GLU A O 1
ATOM 836 N N . ASN A 1 129 ? 36.032 12.167 7.916 1.00 49.05 126 ASN A N 1
ATOM 837 C CA . ASN A 1 129 ? 37.477 12.338 7.832 1.00 49.68 126 ASN A CA 1
ATOM 838 C C . ASN A 1 129 ? 37.982 12.304 6.391 1.00 50.35 126 ASN A C 1
ATOM 839 O O . ASN A 1 129 ? 37.704 13.226 5.614 1.00 50.79 126 ASN A O 1
ATOM 844 N N . ILE A 1 135 ? 40.116 16.255 19.636 1.00 44.89 132 ILE A N 1
ATOM 845 C CA . ILE A 1 135 ? 41.148 16.060 20.660 1.00 44.80 132 ILE A CA 1
ATOM 846 C C . ILE A 1 135 ? 42.102 17.254 20.732 1.00 44.32 132 ILE A C 1
ATOM 847 O O . ILE A 1 135 ? 42.590 17.735 19.704 1.00 44.61 132 ILE A O 1
ATOM 852 N N . THR A 1 136 ? 42.357 17.706 21.962 1.00 43.38 133 THR A N 1
ATOM 853 C CA . THR A 1 136 ? 43.003 19.004 22.293 1.00 42.36 133 THR A CA 1
ATOM 854 C C . THR A 1 136 ? 42.128 20.226 21.965 1.00 40.97 133 THR A C 1
ATOM 855 O O . THR A 1 136 ? 42.163 20.769 20.855 1.00 40.27 133 THR A O 1
ATOM 859 N N . TYR A 1 137 ? 41.331 20.615 22.956 1.00 39.39 134 TYR A N 1
ATOM 860 C CA . TYR A 1 137 ? 40.539 21.833 22.915 1.00 38.24 134 TYR A CA 1
ATOM 861 C C . TYR A 1 137 ? 41.347 22.963 23.510 1.00 37.02 134 TYR A C 1
ATOM 862 O O . TYR A 1 137 ? 42.258 22.732 24.312 1.00 36.71 134 TYR A O 1
ATOM 871 N N . HIS A 1 138 ? 41.000 24.186 23.121 1.00 35.07 135 HIS A N 1
ATOM 872 C CA . HIS A 1 138 ? 41.567 25.377 23.719 1.00 33.65 135 HIS A CA 1
ATOM 873 C C . HIS A 1 138 ? 40.920 25.613 25.082 1.00 33.17 135 HIS A C 1
ATOM 874 O O . HIS A 1 138 ? 39.757 25.276 25.285 1.00 33.16 135 HIS A O 1
ATOM 881 N N . SER A 1 139 ? 41.676 26.221 25.995 1.00 33.16 136 SER A N 1
ATOM 882 C CA . SER A 1 139 ? 41.262 26.417 27.393 1.00 32.65 136 SER A CA 1
ATOM 883 C C . SER A 1 139 ? 40.253 27.570 27.660 1.00 32.37 136 SER A C 1
ATOM 884 O O . SER A 1 139 ? 39.952 27.872 28.829 1.00 31.89 136 SER A O 1
ATOM 887 N N . VAL A 1 140 ? 39.738 28.202 26.599 1.00 31.58 137 VAL A N 1
ATOM 888 C CA . VAL A 1 140 ? 38.760 29.304 26.741 1.00 30.99 137 VAL A CA 1
ATOM 889 C C . VAL A 1 140 ? 37.449 29.068 25.965 1.00 30.85 137 VAL A C 1
ATOM 890 O O . VAL A 1 140 ? 37.515 28.542 24.840 1.00 30.51 137 VAL A O 1
ATOM 894 N N . GLY A 1 141 ? 36.306 29.457 26.593 1.00 30.95 138 GLY A N 1
ATOM 895 C CA . GLY A 1 141 ? 34.997 29.981 25.954 1.00 31.11 138 GLY A CA 1
ATOM 896 C C . GLY A 1 141 ? 34.498 29.031 24.894 1.00 29.98 138 GLY A C 1
ATOM 897 O O . GLY A 1 141 ? 35.134 27.998 24.746 1.00 32.35 138 GLY A O 1
ATOM 898 N N . PHE A 1 142 ? 33.421 29.272 24.122 1.00 28.68 139 PHE A N 1
ATOM 899 C CA . PHE A 1 142 ? 32.576 30.478 23.927 1.00 24.86 139 PHE A CA 1
ATOM 900 C C . PHE A 1 142 ? 31.143 30.020 23.605 1.00 23.51 139 PHE A C 1
ATOM 901 O O . PHE A 1 142 ? 30.993 28.922 23.155 1.00 23.06 139 PHE A O 1
ATOM 909 N N . GLU A 1 143 ? 30.104 30.846 23.776 1.00 21.10 140 GLU A N 1
ATOM 910 C CA . GLU A 1 143 ? 28.787 30.429 23.259 1.00 21.46 140 GLU A CA 1
ATOM 911 C C . GLU A 1 143 ? 28.520 30.912 21.846 1.00 20.32 140 GLU A C 1
ATOM 912 O O . GLU A 1 143 ? 27.673 30.335 21.135 1.00 20.15 140 GLU A O 1
ATOM 918 N N . HIS A 1 144 ? 29.236 31.963 21.432 1.00 18.46 141 HIS A N 1
ATOM 919 C CA . HIS A 1 144 ? 28.923 32.616 20.155 1.00 17.34 141 HIS A CA 1
ATOM 920 C C . HIS A 1 144 ? 29.981 32.473 19.085 1.00 16.48 141 HIS A C 1
ATOM 921 O O . HIS A 1 144 ? 31.221 32.566 19.329 1.00 15.83 141 HIS A O 1
ATOM 928 N N . PHE A 1 145 ? 29.516 32.219 17.864 1.00 15.50 142 PHE A N 1
ATOM 929 C CA . PHE A 1 145 ? 30.431 32.177 16.737 1.00 15.27 142 PHE A CA 1
ATOM 930 C C . PHE A 1 145 ? 31.397 33.368 16.609 1.00 14.08 142 PHE A C 1
ATOM 931 O O . PHE A 1 145 ? 32.557 33.162 16.195 1.00 15.91 142 PHE A O 1
ATOM 939 N N . TYR A 1 146 ? 30.928 34.577 16.911 1.00 13.68 143 TYR A N 1
ATOM 940 C CA . TYR A 1 146 ? 31.748 35.783 16.654 1.00 13.07 143 TYR A CA 1
ATOM 941 C C . TYR A 1 146 ? 32.930 35.784 17.617 1.00 14.57 143 TYR A C 1
ATOM 942 O O . TYR A 1 146 ? 34.025 36.313 17.276 1.00 15.59 143 TYR A O 1
ATOM 951 N N . LEU A 1 147 ? 32.782 35.086 18.743 1.00 13.21 144 LEU A N 1
ATOM 952 C CA . LEU A 1 147 ? 33.898 34.980 19.702 1.00 13.58 144 LEU A CA 1
ATOM 953 C C . LEU A 1 147 ? 34.902 33.932 19.241 1.00 14.13 144 LEU A C 1
ATOM 954 O O . LEU A 1 147 ? 36.111 34.148 19.345 1.00 14.36 144 LEU A O 1
ATOM 959 N N . ALA A 1 148 ? 34.392 32.807 18.713 1.00 13.82 145 ALA A N 1
ATOM 960 C CA . ALA A 1 148 ? 35.257 31.803 18.093 1.00 14.42 145 ALA A CA 1
ATOM 961 C C . ALA A 1 148 ? 36.078 32.421 16.953 1.00 13.78 145 ALA A C 1
ATOM 962 O O . ALA A 1 148 ? 37.268 32.131 16.824 1.00 13.98 145 ALA A O 1
ATOM 964 N N . CYS A 1 149 ? 35.425 33.234 16.118 1.00 14.52 146 CYS A N 1
ATOM 965 C CA . CYS A 1 149 ? 36.085 33.905 15.000 1.00 14.53 146 CYS A CA 1
ATOM 966 C C . CYS A 1 149 ? 37.215 34.801 15.525 1.00 13.43 146 CYS A C 1
ATOM 967 O O . CYS A 1 149 ? 38.330 34.747 15.016 1.00 13.58 146 CYS A O 1
ATOM 970 N N . GLU A 1 150 ? 36.954 35.587 16.565 1.00 12.69 147 GLU A N 1
ATOM 971 C CA . GLU A 1 150 ? 38.008 36.428 17.110 1.00 13.33 147 GLU A CA 1
ATOM 972 C C . GLU A 1 150 ? 39.145 35.557 17.627 1.00 12.52 147 GLU A C 1
ATOM 973 O O . GLU A 1 150 ? 40.370 35.874 17.447 1.00 12.73 147 GLU A O 1
ATOM 979 N N . ALA A 1 151 ? 38.779 34.461 18.315 1.00 12.67 148 ALA A N 1
ATOM 980 C CA . ALA A 1 151 ? 39.799 33.537 18.816 1.00 13.74 148 ALA A CA 1
ATOM 981 C C . ALA A 1 151 ? 40.701 33.007 17.683 1.00 13.31 148 ALA A C 1
ATOM 982 O O . ALA A 1 151 ? 41.917 32.894 17.858 1.00 14.80 148 ALA A O 1
ATOM 984 N N . VAL A 1 152 ? 40.110 32.726 16.511 1.00 13.84 149 VAL A N 1
ATOM 985 C CA . VAL A 1 152 ? 40.917 32.353 15.339 1.00 14.65 149 VAL A CA 1
ATOM 986 C C . VAL A 1 152 ? 41.866 33.481 14.943 1.00 13.29 149 VAL A C 1
ATOM 987 O O . VAL A 1 152 ? 43.049 33.222 14.629 1.00 12.81 149 VAL A O 1
ATOM 991 N N . ARG A 1 153 ? 41.334 34.702 14.839 1.00 13.39 150 ARG A N 1
ATOM 992 C CA . ARG A 1 153 ? 42.196 35.858 14.563 1.00 14.32 150 ARG A CA 1
ATOM 993 C C . ARG A 1 153 ? 43.356 35.998 15.572 1.00 15.01 150 ARG A C 1
ATOM 994 O O . ARG A 1 153 ? 44.441 36.493 15.204 1.00 15.21 150 ARG A O 1
ATOM 1010 N N . GLU A 1 155 ? 44.976 33.635 16.850 1.00 16.25 152 GLU A N 1
ATOM 1011 C CA . GLU A 1 155 ? 45.821 32.439 16.645 1.00 18.07 152 GLU A CA 1
ATOM 1012 C C . GLU A 1 155 ? 45.624 31.366 17.729 1.00 18.10 152 GLU A C 1
ATOM 1013 O O . GLU A 1 155 ? 46.547 30.639 18.107 1.00 18.83 152 GLU A O 1
ATOM 1019 N N . LYS A 1 156 ? 44.394 31.237 18.208 1.00 18.86 153 LYS A N 1
ATOM 1020 C CA . LYS A 1 156 ? 44.129 30.311 19.316 1.00 20.27 153 LYS A CA 1
ATOM 1021 C C . LYS A 1 156 ? 43.778 28.916 18.848 1.00 20.66 153 LYS A C 1
ATOM 1022 O O . LYS A 1 156 ? 43.732 27.982 19.655 1.00 22.41 153 LYS A O 1
ATOM 1028 N N . GLY A 1 157 ? 43.534 28.752 17.555 1.00 19.37 154 GLY A N 1
ATOM 1029 C CA . GLY A 1 157 ? 43.215 27.451 17.023 1.00 18.47 154 GLY A CA 1
ATOM 1030 C C . GLY A 1 157 ? 42.284 27.536 15.824 1.00 19.49 154 GLY A C 1
ATOM 1031 O O . GLY A 1 157 ? 42.233 28.558 15.137 1.00 18.41 154 GLY A O 1
ATOM 1032 N N . LEU A 1 158 ? 41.564 26.439 15.593 1.00 17.86 155 LEU A N 1
ATOM 1033 C CA . LEU A 1 158 ? 40.649 26.314 14.470 1.00 18.50 155 LEU A CA 1
ATOM 1034 C C . LEU A 1 158 ? 39.234 26.341 15.009 1.00 18.61 155 LEU A C 1
ATOM 1035 O O . LEU A 1 158 ? 38.997 25.943 16.146 1.00 18.90 155 LEU A O 1
ATOM 1040 N N . ALA A 1 159 ? 38.306 26.834 14.202 1.00 17.76 156 ALA A N 1
ATOM 1041 C CA . ALA A 1 159 ? 36.922 27.001 14.631 1.00 17.44 156 ALA A CA 1
ATOM 1042 C C . ALA A 1 159 ? 36.038 26.488 13.529 1.00 17.07 156 ALA A C 1
ATOM 1043 O O . ALA A 1 159 ? 36.479 26.325 12.391 1.00 17.43 156 ALA A O 1
ATOM 1045 N N . LEU A 1 160 ? 34.781 26.244 13.884 1.00 16.39 157 LEU A N 1
ATOM 1046 C CA . LEU A 1 160 ? 33.766 25.939 12.891 1.00 16.17 157 LEU A CA 1
ATOM 1047 C C . LEU A 1 160 ? 32.836 27.148 12.844 1.00 15.90 157 LEU A C 1
ATOM 1048 O O . LEU A 1 160 ? 32.298 27.589 13.882 1.00 18.38 157 LEU A O 1
ATOM 1053 N N A LEU A 1 161 ? 32.630 27.668 11.645 0.50 15.90 158 LEU A N 1
ATOM 1054 N N B LEU A 1 161 ? 32.674 27.711 11.653 0.50 15.58 158 LEU A N 1
ATOM 1055 C CA A LEU A 1 161 ? 31.799 28.862 11.471 0.50 16.34 158 LEU A CA 1
ATOM 1056 C CA B LEU A 1 161 ? 31.788 28.879 11.468 0.50 15.79 158 LEU A CA 1
ATOM 1057 C C A LEU A 1 161 ? 30.853 28.680 10.290 0.50 16.40 158 LEU A C 1
ATOM 1058 C C B LEU A 1 161 ? 30.844 28.663 10.301 0.50 16.12 158 LEU A C 1
ATOM 1059 O O A LEU A 1 161 ? 31.268 28.168 9.243 0.50 16.29 158 LEU A O 1
ATOM 1060 O O B LEU A 1 161 ? 31.255 28.127 9.267 0.50 16.11 158 LEU A O 1
ATOM 1069 N N . PRO A 1 162 ? 29.583 29.142 10.429 1.00 15.89 159 PRO A N 1
ATOM 1070 C CA . PRO A 1 162 ? 28.676 29.054 9.265 1.00 15.89 159 PRO A CA 1
ATOM 1071 C C . PRO A 1 162 ? 29.264 29.703 8.012 1.00 16.47 159 PRO A C 1
ATOM 1072 O O . PRO A 1 162 ? 29.868 30.799 8.097 1.00 15.66 159 PRO A O 1
ATOM 1076 N N . ASP A 1 163 ? 29.084 29.044 6.860 1.00 15.61 160 ASP A N 1
ATOM 1077 C CA . ASP A 1 163 ? 29.658 29.547 5.604 1.00 16.55 160 ASP A CA 1
ATOM 1078 C C . ASP A 1 163 ? 29.322 31.005 5.292 1.00 16.53 160 ASP A C 1
ATOM 1079 O O . ASP A 1 163 ? 30.229 31.798 4.956 1.00 17.35 160 ASP A O 1
ATOM 1084 N N . PHE A 1 164 ? 28.045 31.374 5.426 1.00 15.87 161 PHE A N 1
ATOM 1085 C CA . PHE A 1 164 ? 27.677 32.758 5.098 1.00 16.02 161 PHE A CA 1
ATOM 1086 C C . PHE A 1 164 ? 28.277 33.768 6.086 1.00 15.81 161 PHE A C 1
ATOM 1087 O O . PHE A 1 164 ? 28.553 34.914 5.699 1.00 16.38 161 PHE A O 1
ATOM 1103 N N . ALA A 1 166 ? 31.263 33.252 7.565 1.00 16.11 163 ALA A N 1
ATOM 1104 C CA . ALA A 1 166 ? 32.718 33.312 7.246 1.00 16.22 163 ALA A CA 1
ATOM 1105 C C . ALA A 1 166 ? 33.010 34.165 6.009 1.00 17.18 163 ALA A C 1
ATOM 1106 O O . ALA A 1 166 ? 34.133 34.682 5.858 1.00 16.84 163 ALA A O 1
ATOM 1108 N N . GLN A 1 167 ? 32.018 34.314 5.126 1.00 16.37 164 GLN A N 1
ATOM 1109 C CA . GLN A 1 167 ? 32.273 34.758 3.761 1.00 17.73 164 GLN A CA 1
ATOM 1110 C C . GLN A 1 167 ? 33.029 36.090 3.664 1.00 17.05 164 GLN A C 1
ATOM 1111 O O . GLN A 1 167 ? 34.063 36.186 3.000 1.00 16.32 164 GLN A O 1
ATOM 1117 N N . PHE A 1 168 ? 32.511 37.138 4.294 1.00 15.89 165 PHE A N 1
ATOM 1118 C CA . PHE A 1 168 ? 33.203 38.410 4.099 1.00 15.90 165 PHE A CA 1
ATOM 1119 C C . PHE A 1 168 ? 34.538 38.458 4.827 1.00 15.27 165 PHE A C 1
ATOM 1120 O O . PHE A 1 168 ? 35.502 39.045 4.317 1.00 15.17 165 PHE A O 1
ATOM 1128 N N . SER A 1 169 ? 34.574 37.899 6.058 1.00 15.52 166 SER A N 1
ATOM 1129 C CA . SER A 1 169 ? 35.847 37.816 6.802 1.00 15.66 166 SER A CA 1
ATOM 1130 C C . SER A 1 169 ? 36.959 37.090 6.013 1.00 15.56 166 SER A C 1
ATOM 1131 O O . SER A 1 169 ? 38.160 37.424 6.123 1.00 15.85 166 SER A O 1
ATOM 1134 N N . ILE A 1 170 ? 36.570 36.067 5.268 1.00 16.41 167 ILE A N 1
ATOM 1135 C CA . ILE A 1 170 ? 37.503 35.406 4.339 1.00 16.21 167 ILE A CA 1
ATOM 1136 C C . ILE A 1 170 ? 37.938 36.360 3.220 1.00 15.81 167 ILE A C 1
ATOM 1137 O O . ILE A 1 170 ? 39.147 36.480 2.927 1.00 16.61 167 ILE A O 1
ATOM 1142 N N A LEU A 1 171 ? 36.953 37.005 2.586 0.50 15.98 168 LEU A N 1
ATOM 1143 N N B LEU A 1 171 ? 36.972 37.010 2.564 0.50 15.61 168 LEU A N 1
ATOM 1144 C CA A LEU A 1 171 ? 37.204 37.948 1.500 0.50 16.06 168 LEU A CA 1
ATOM 1145 C CA B LEU A 1 171 ? 37.306 37.891 1.447 0.50 15.32 168 LEU A CA 1
ATOM 1146 C C A LEU A 1 171 ? 38.253 38.979 1.863 0.50 15.76 168 LEU A C 1
ATOM 1147 C C B LEU A 1 171 ? 38.295 38.978 1.864 0.50 15.31 168 LEU A C 1
ATOM 1148 O O A LEU A 1 171 ? 39.169 39.252 1.094 0.50 15.27 168 LEU A O 1
ATOM 1149 O O B LEU A 1 171 ? 39.228 39.284 1.125 0.50 14.92 168 LEU A O 1
ATOM 1158 N N . ARG A 1 172 ? 38.077 39.567 3.045 1.00 14.97 169 ARG A N 1
ATOM 1159 C CA . ARG A 1 172 ? 38.925 40.680 3.488 1.00 15.75 169 ARG A CA 1
ATOM 1160 C C . ARG A 1 172 ? 40.214 40.231 4.168 1.00 15.51 169 ARG A C 1
ATOM 1161 O O . ARG A 1 172 ? 41.027 41.075 4.563 1.00 16.24 169 ARG A O 1
ATOM 1169 N N . GLY A 1 173 ? 40.382 38.915 4.278 1.00 15.24 170 GLY A N 1
ATOM 1170 C CA . GLY A 1 173 ? 41.665 38.303 4.675 1.00 15.41 170 GLY A CA 1
ATOM 1171 C C . GLY A 1 173 ? 41.845 38.148 6.180 1.00 16.02 170 GLY A C 1
ATOM 1172 O O . GLY A 1 173 ? 42.977 37.976 6.661 1.00 16.67 170 GLY A O 1
ATOM 1173 N N . ASP A 1 174 ? 40.750 38.194 6.937 1.00 14.66 171 ASP A N 1
ATOM 1174 C CA . ASP A 1 174 ? 40.824 37.996 8.393 1.00 16.03 171 ASP A CA 1
ATOM 1175 C C . ASP A 1 174 ? 41.106 36.523 8.736 1.00 17.02 171 ASP A C 1
ATOM 1176 O O . ASP A 1 174 ? 41.809 36.196 9.720 1.00 17.39 171 ASP A O 1
ATOM 1181 N N . ILE A 1 175 ? 40.520 35.646 7.928 1.00 15.33 172 ILE A N 1
ATOM 1182 C CA . ILE A 1 175 ? 40.503 34.201 8.202 1.00 16.03 172 ILE A CA 1
ATOM 1183 C C . ILE A 1 175 ? 40.545 33.436 6.882 1.00 15.17 172 ILE A C 1
ATOM 1184 O O . ILE A 1 175 ? 40.388 34.021 5.799 1.00 15.77 172 ILE A O 1
ATOM 1189 N N . GLN A 1 176 ? 40.743 32.121 6.958 1.00 16.33 173 GLN A N 1
ATOM 1190 C CA . GLN A 1 176 ? 40.686 31.306 5.747 1.00 17.64 173 GLN A CA 1
ATOM 1191 C C . GLN A 1 176 ? 39.962 30.004 6.007 1.00 16.93 173 GLN A C 1
ATOM 1192 O O . GLN A 1 176 ? 39.889 29.534 7.140 1.00 17.96 173 GLN A O 1
ATOM 1198 N N . HIS A 1 177 ? 39.421 29.432 4.947 1.00 17.81 174 HIS A N 1
ATOM 1199 C CA . HIS A 1 177 ? 38.764 28.155 5.040 1.00 18.49 174 HIS A CA 1
ATOM 1200 C C . HIS A 1 177 ? 39.818 27.087 4.819 1.00 19.60 174 HIS A C 1
ATOM 1201 O O . HIS A 1 177 ? 40.508 27.099 3.786 1.00 19.33 174 HIS A O 1
ATOM 1208 N N . ILE A 1 178 ? 39.961 26.205 5.801 1.00 19.67 175 ILE A N 1
ATOM 1209 C CA . ILE A 1 178 ? 40.976 25.121 5.769 1.00 21.31 175 ILE A CA 1
ATOM 1210 C C . ILE A 1 178 ? 40.466 23.880 5.043 1.00 23.03 175 ILE A C 1
ATOM 1211 O O . ILE A 1 178 ? 39.466 23.286 5.439 1.00 22.71 175 ILE A O 1
ATOM 1216 N N . GLY A 1 179 ? 41.186 23.495 3.988 1.00 24.24 176 GLY A N 1
ATOM 1217 C CA . GLY A 1 179 ? 41.049 22.177 3.361 1.00 25.92 176 GLY A CA 1
ATOM 1218 C C . GLY A 1 179 ? 39.735 21.863 2.684 1.00 26.46 176 GLY A C 1
ATOM 1219 O O . GLY A 1 179 ? 39.474 20.690 2.342 1.00 27.22 176 GLY A O 1
ATOM 1220 N N . ASN A 1 180 ? 38.929 22.898 2.443 1.00 26.95 177 ASN A N 1
ATOM 1221 C CA . ASN A 1 180 ? 37.556 22.743 1.922 1.00 27.89 177 ASN A CA 1
ATOM 1222 C C . ASN A 1 180 ? 36.681 21.830 2.814 1.00 26.78 177 ASN A C 1
ATOM 1223 O O . ASN A 1 180 ? 35.665 21.279 2.375 1.00 28.20 177 ASN A O 1
ATOM 1228 N N . LEU A 1 181 ? 37.091 21.679 4.071 1.00 26.06 178 LEU A N 1
ATOM 1229 C CA . LEU A 1 181 ? 36.373 20.848 5.037 1.00 23.35 178 LEU A CA 1
ATOM 1230 C C . LEU A 1 181 ? 35.132 21.604 5.556 1.00 23.37 178 LEU A C 1
ATOM 1231 O O . LEU A 1 181 ? 35.181 22.815 5.819 1.00 21.90 178 LEU A O 1
ATOM 1236 N N . LYS A 1 182 ? 34.032 20.873 5.694 1.00 22.83 179 LYS A N 1
ATOM 1237 C CA . LYS A 1 182 ? 32.755 21.440 6.159 1.00 24.47 179 LYS A CA 1
ATOM 1238 C C . LYS A 1 182 ? 31.931 20.444 6.976 1.00 23.66 179 LYS A C 1
ATOM 1239 O O . LYS A 1 182 ? 32.286 19.258 7.095 1.00 24.39 179 LYS A O 1
ATOM 1245 N N . LEU A 1 183 ? 30.849 20.920 7.575 1.00 23.12 180 LEU A N 1
ATOM 1246 C CA . LEU A 1 183 ? 29.982 20.060 8.363 1.00 23.23 180 LEU A CA 1
ATOM 1247 C C . LEU A 1 183 ? 28.560 20.580 8.278 1.00 22.66 180 LEU A C 1
ATOM 1248 O O . LEU A 1 183 ? 28.293 21.746 8.596 1.00 22.33 180 LEU A O 1
ATOM 1253 N N . HIS A 1 184 ? 27.645 19.715 7.844 1.00 22.61 181 HIS A N 1
ATOM 1254 C CA . HIS A 1 184 ? 26.217 20.019 7.950 1.00 22.18 181 HIS A CA 1
ATOM 1255 C C . HIS A 1 184 ? 25.839 19.734 9.404 1.00 21.58 181 HIS A C 1
ATOM 1256 O O . HIS A 1 184 ? 25.775 18.580 9.803 1.00 22.06 181 HIS A O 1
ATOM 1263 N N . SER A 1 185 ? 25.525 20.782 10.172 1.00 20.80 182 SER A N 1
ATOM 1264 C CA . SER A 1 185 ? 25.467 20.670 11.636 1.00 20.39 182 SER A CA 1
ATOM 1265 C C . SER A 1 185 ? 24.134 20.115 12.123 1.00 20.31 182 SER A C 1
ATOM 1266 O O . SER A 1 185 ? 24.031 19.713 13.277 1.00 22.25 182 SER A O 1
ATOM 1269 N N . GLY A 1 186 ? 23.098 20.185 11.289 1.00 19.46 183 GLY A N 1
ATOM 1270 C CA . GLY A 1 186 ? 21.748 19.827 11.738 1.00 18.77 183 GLY A CA 1
ATOM 1271 C C . GLY A 1 186 ? 20.906 20.979 12.269 1.00 19.57 183 GLY A C 1
ATOM 1272 O O . GLY A 1 186 ? 19.768 20.766 12.689 1.00 18.58 183 GLY A O 1
ATOM 1273 N N A TYR A 1 187 ? 21.479 22.186 12.300 0.50 17.95 184 TYR A N 1
ATOM 1274 N N B TYR A 1 187 ? 21.476 22.185 12.229 0.50 18.03 184 TYR A N 1
ATOM 1275 C CA A TYR A 1 187 ? 20.733 23.403 12.660 0.50 18.04 184 TYR A CA 1
ATOM 1276 C CA B TYR A 1 187 ? 20.782 23.412 12.614 0.50 18.20 184 TYR A CA 1
ATOM 1277 C C A TYR A 1 187 ? 20.341 24.187 11.414 0.50 17.28 184 TYR A C 1
ATOM 1278 C C B TYR A 1 187 ? 20.320 24.173 11.381 0.50 17.37 184 TYR A C 1
ATOM 1279 O O A TYR A 1 187 ? 20.851 23.943 10.304 0.50 16.60 184 TYR A O 1
ATOM 1280 O O B TYR A 1 187 ? 20.763 23.900 10.248 0.50 16.64 184 TYR A O 1
ATOM 1297 N N . GLY A 1 188 ? 19.414 25.122 11.602 1.00 16.55 185 GLY A N 1
ATOM 1298 C CA . GLY A 1 188 ? 18.975 26.019 10.541 1.00 16.72 185 GLY A CA 1
ATOM 1299 C C . GLY A 1 188 ? 18.775 27.420 11.091 1.00 15.76 185 GLY A C 1
ATOM 1300 O O . GLY A 1 188 ? 18.594 27.603 12.305 1.00 16.60 185 GLY A O 1
ATOM 1301 N N . TYR A 1 189 ? 18.781 28.398 10.187 1.00 15.12 186 TYR A N 1
ATOM 1302 C CA . TYR A 1 189 ? 18.407 29.780 10.539 1.00 15.23 186 TYR A CA 1
ATOM 1303 C C . TYR A 1 189 ? 16.960 29.974 10.200 1.00 15.82 186 TYR A C 1
ATOM 1304 O O . TYR A 1 189 ? 16.563 29.715 9.064 1.00 16.31 186 TYR A O 1
ATOM 1313 N N . TYR A 1 190 ? 16.189 30.370 11.211 1.00 14.92 187 TYR A N 1
ATOM 1314 C CA . TYR A 1 190 ? 14.741 30.608 11.065 1.00 14.78 187 TYR A CA 1
ATOM 1315 C C . TYR A 1 190 ? 14.345 32.049 11.275 1.00 15.47 187 TYR A C 1
ATOM 1316 O O . TYR A 1 190 ? 14.828 32.703 12.177 1.00 15.78 187 TYR A O 1
ATOM 1325 N N . VAL A 1 191 ? 13.423 32.504 10.439 1.00 14.96 188 VAL A N 1
ATOM 1326 C CA . VAL A 1 191 ? 12.855 33.852 10.607 1.00 14.86 188 VAL A CA 1
ATOM 1327 C C . VAL A 1 191 ? 11.506 33.696 11.293 1.00 14.85 188 VAL A C 1
ATOM 1328 O O . VAL A 1 191 ? 10.700 32.837 10.908 1.00 14.78 188 VAL A O 1
ATOM 1332 N N . VAL A 1 192 ? 11.285 34.524 12.313 1.00 16.21 189 VAL A N 1
ATOM 1333 C CA . VAL A 1 192 ? 10.029 34.566 13.049 1.00 17.43 189 VAL A CA 1
ATOM 1334 C C . VAL A 1 192 ? 9.467 35.983 12.915 1.00 17.75 189 VAL A C 1
ATOM 1335 O O . VAL A 1 192 ? 10.131 36.958 13.250 1.00 18.09 189 VAL A O 1
ATOM 1339 N N . ILE A 1 193 ? 8.246 36.070 12.390 1.00 17.63 190 ILE A N 1
ATOM 1340 C CA . ILE A 1 193 ? 7.592 37.374 12.261 1.00 17.93 190 ILE A CA 1
ATOM 1341 C C . ILE A 1 193 ? 6.529 37.399 13.372 1.00 17.62 190 ILE A C 1
ATOM 1342 O O . ILE A 1 193 ? 5.678 36.499 13.414 1.00 17.37 190 ILE A O 1
ATOM 1347 N N . PRO A 1 194 ? 6.574 38.418 14.265 1.00 17.89 191 PRO A N 1
ATOM 1348 C CA . PRO A 1 194 ? 5.592 38.455 15.369 1.00 18.55 191 PRO A CA 1
ATOM 1349 C C . PRO A 1 194 ? 4.173 38.656 14.837 1.00 18.24 191 PRO A C 1
ATOM 1350 O O . PRO A 1 194 ? 3.989 39.129 13.689 1.00 17.50 191 PRO A O 1
ATOM 1354 N N . ASN A 1 195 ? 3.160 38.257 15.624 1.00 17.17 192 ASN A N 1
ATOM 1355 C CA . ASN A 1 195 ? 1.782 38.266 15.117 1.00 17.41 192 ASN A CA 1
ATOM 1356 C C . ASN A 1 195 ? 1.216 39.650 14.808 1.00 16.71 192 ASN A C 1
ATOM 1357 O O . ASN A 1 195 ? 0.082 39.732 14.269 1.00 18.78 192 ASN A O 1
ATOM 1362 N N . PHE A 1 196 ? 1.922 40.698 15.232 1.00 15.10 193 PHE A N 1
ATOM 1363 C CA . PHE A 1 196 ? 1.446 42.081 14.962 1.00 15.46 193 PHE A CA 1
ATOM 1364 C C . PHE A 1 196 ? 2.124 42.666 13.748 1.00 14.30 193 PHE A C 1
ATOM 1365 O O . PHE A 1 196 ? 1.869 43.814 13.391 1.00 13.64 193 PHE A O 1
ATOM 1373 N N . ARG A 1 197 ? 2.989 41.884 13.119 1.00 15.15 194 ARG A N 1
ATOM 1374 C CA . ARG A 1 197 ? 3.715 42.399 11.955 1.00 15.20 194 ARG A CA 1
ATOM 1375 C C . ARG A 1 197 ? 3.366 41.632 10.684 1.00 16.06 194 ARG A C 1
ATOM 1376 O O . ARG A 1 197 ? 4.113 41.667 9.693 1.00 15.40 194 ARG A O 1
ATOM 1384 N N . LEU A 1 198 ? 2.245 40.922 10.718 1.00 17.38 195 LEU A N 1
ATOM 1385 C CA . LEU A 1 198 ? 1.921 39.977 9.661 1.00 19.84 195 LEU A CA 1
ATOM 1386 C C . LEU A 1 198 ? 1.596 40.609 8.327 1.00 19.79 195 LEU A C 1
ATOM 1387 O O . LEU A 1 198 ? 1.678 39.927 7.310 1.00 20.09 195 LEU A O 1
ATOM 1392 N N . THR A 1 199 ? 1.224 41.895 8.349 1.00 19.10 196 THR A N 1
ATOM 1393 C CA . THR A 1 199 ? 0.896 42.661 7.143 1.00 19.40 196 THR A CA 1
ATOM 1394 C C . THR A 1 199 ? 1.861 43.834 6.951 1.00 19.23 196 THR A C 1
ATOM 1395 O O . THR A 1 199 ? 1.645 44.692 6.097 1.00 19.62 196 THR A O 1
ATOM 1399 N N . SER A 1 200 ? 2.928 43.881 7.738 1.00 18.05 197 SER A N 1
ATOM 1400 C CA . SER A 1 200 ? 3.804 45.042 7.692 1.00 18.04 197 SER A CA 1
ATOM 1401 C C . SER A 1 200 ? 4.720 45.021 6.454 1.00 18.04 197 SER A C 1
ATOM 1402 O O . SER A 1 200 ? 5.516 44.104 6.304 1.00 17.10 197 SER A O 1
ATOM 1405 N N . ARG A 1 201 ? 4.594 46.041 5.593 1.00 18.44 198 ARG A N 1
ATOM 1406 C CA . ARG A 1 201 ? 5.401 46.145 4.359 1.00 20.06 198 ARG A CA 1
ATOM 1407 C C . ARG A 1 201 ? 6.907 46.068 4.639 1.00 18.37 198 ARG A C 1
ATOM 1408 O O . ARG A 1 201 ? 7.609 45.254 4.028 1.00 18.65 198 ARG A O 1
ATOM 1416 N N . LYS A 1 202 ? 7.399 46.885 5.568 1.00 17.67 199 LYS A N 1
ATOM 1417 C CA . LYS A 1 202 ? 8.851 46.947 5.833 1.00 17.71 199 LYS A CA 1
ATOM 1418 C C . LYS A 1 202 ? 9.430 45.589 6.286 1.00 16.56 199 LYS A C 1
ATOM 1419 O O . LYS A 1 202 ? 10.538 45.203 5.905 1.00 17.26 199 LYS A O 1
ATOM 1425 N N . VAL A 1 203 ? 8.637 44.862 7.076 1.00 15.88 200 VAL A N 1
ATOM 1426 C CA . VAL A 1 203 ? 9.042 43.535 7.533 1.00 15.82 200 VAL A CA 1
ATOM 1427 C C . VAL A 1 203 ? 9.114 42.560 6.357 1.00 14.78 200 VAL A C 1
ATOM 1428 O O . VAL A 1 203 ? 10.099 41.851 6.200 1.00 16.13 200 VAL A O 1
ATOM 1432 N N . ALA A 1 204 ? 8.065 42.562 5.525 1.00 15.05 201 ALA A N 1
ATOM 1433 C CA . ALA A 1 204 ? 7.998 41.660 4.389 1.00 14.22 201 ALA A CA 1
ATOM 1434 C C . ALA A 1 204 ? 9.136 41.956 3.431 1.00 14.18 201 ALA A C 1
ATOM 1435 O O . ALA A 1 204 ? 9.749 41.047 2.925 1.00 13.60 201 ALA A O 1
ATOM 1437 N N . LEU A 1 205 ? 9.415 43.235 3.213 1.00 13.84 202 LEU A N 1
ATOM 1438 C CA . LEU A 1 205 ? 10.529 43.608 2.319 1.00 14.66 202 LEU A CA 1
ATOM 1439 C C . LEU A 1 205 ? 11.864 43.100 2.854 1.00 15.07 202 LEU A C 1
ATOM 1440 O O . LEU A 1 205 ? 12.690 42.577 2.091 1.00 16.41 202 LEU A O 1
ATOM 1445 N N . PHE A 1 206 ? 12.078 43.221 4.169 1.00 13.87 203 PHE A N 1
ATOM 1446 C CA . PHE A 1 206 ? 13.334 42.754 4.763 1.00 14.67 203 PHE A CA 1
ATOM 1447 C C . PHE A 1 206 ? 13.425 41.236 4.680 1.00 14.10 203 PHE A C 1
ATOM 1448 O O . PHE A 1 206 ? 14.471 40.670 4.338 1.00 15.34 203 PHE A O 1
ATOM 1456 N N . HIS A 1 207 ? 12.327 40.555 4.966 1.00 14.35 204 HIS A N 1
ATOM 1457 C CA . HIS A 1 207 ? 12.297 39.102 4.883 1.00 13.91 204 HIS A CA 1
ATOM 1458 C C . HIS A 1 207 ? 12.555 38.621 3.456 1.00 15.46 204 HIS A C 1
ATOM 1459 O O . HIS A 1 207 ? 13.355 37.708 3.257 1.00 15.54 204 HIS A O 1
ATOM 1466 N N . ASP A 1 208 ? 11.920 39.272 2.476 1.00 15.80 205 ASP A N 1
ATOM 1467 C CA . ASP A 1 208 ? 12.143 38.913 1.069 1.00 17.35 205 ASP A CA 1
ATOM 1468 C C . ASP A 1 208 ? 13.625 39.029 0.716 1.00 17.31 205 ASP A C 1
ATOM 1469 O O . ASP A 1 208 ? 14.217 38.138 0.045 1.00 18.34 205 ASP A O 1
ATOM 1474 N N . TRP A 1 209 ? 14.228 40.120 1.180 1.00 16.30 206 TRP A N 1
ATOM 1475 C CA . TRP A 1 209 ? 15.656 40.356 0.951 1.00 16.13 206 TRP A CA 1
ATOM 1476 C C . TRP A 1 209 ? 16.525 39.252 1.580 1.00 16.36 206 TRP A C 1
ATOM 1477 O O . TRP A 1 209 ? 17.424 38.695 0.941 1.00 15.99 206 TRP A O 1
ATOM 1488 N N . LEU A 1 210 ? 16.241 38.902 2.843 1.00 15.98 207 LEU A N 1
ATOM 1489 C CA . LEU A 1 210 ? 16.984 37.815 3.493 1.00 17.00 207 LEU A CA 1
ATOM 1490 C C . LEU A 1 210 ? 16.923 36.530 2.653 1.00 16.78 207 LEU A C 1
ATOM 1491 O O . LEU A 1 210 ? 17.940 35.864 2.429 1.00 17.67 207 LEU A O 1
ATOM 1496 N N . LYS A 1 211 ? 15.726 36.201 2.192 1.00 17.17 208 LYS A N 1
ATOM 1497 C CA . LYS A 1 211 ? 15.491 35.008 1.395 1.00 17.95 208 LYS A CA 1
ATOM 1498 C C . LYS A 1 211 ? 16.289 35.077 0.092 1.00 18.33 208 LYS A C 1
ATOM 1499 O O . LYS A 1 211 ? 16.950 34.100 -0.268 1.00 19.10 208 LYS A O 1
ATOM 1505 N N . ASP A 1 212 ? 16.264 36.241 -0.553 1.00 18.23 209 ASP A N 1
ATOM 1506 C CA . ASP A 1 212 ? 17.043 36.461 -1.773 1.00 19.66 209 ASP A CA 1
ATOM 1507 C C . ASP A 1 212 ? 18.536 36.217 -1.542 1.00 19.80 209 ASP A C 1
ATOM 1508 O O . ASP A 1 212 ? 19.236 35.679 -2.405 1.00 20.87 209 ASP A O 1
ATOM 1513 N N . LYS A 1 213 ? 19.032 36.665 -0.397 1.00 19.70 210 LYS A N 1
ATOM 1514 C CA . LYS A 1 213 ? 20.471 36.560 -0.113 1.00 19.75 210 LYS A CA 1
ATOM 1515 C C . LYS A 1 213 ? 20.921 35.222 0.449 1.00 20.45 210 LYS A C 1
ATOM 1516 O O . LYS A 1 213 ? 22.055 34.790 0.182 1.00 21.22 210 LYS A O 1
ATOM 1522 N N . LEU A 1 214 ? 20.074 34.573 1.249 1.00 20.69 211 LEU A N 1
ATOM 1523 C CA . LEU A 1 214 ? 20.486 33.385 2.008 1.00 20.89 211 LEU A CA 1
ATOM 1524 C C . LEU A 1 214 ? 19.809 32.051 1.679 1.00 22.45 211 LEU A C 1
ATOM 1525 O O . LEU A 1 214 ? 20.339 31.001 2.036 1.00 22.63 211 LEU A O 1
ATOM 1530 N N . THR A 1 215 ? 18.660 32.085 1.009 1.00 23.93 212 THR A N 1
ATOM 1531 C CA . THR A 1 215 ? 17.931 30.852 0.686 1.00 26.46 212 THR A CA 1
ATOM 1532 C C . THR A 1 215 ? 18.358 30.360 -0.704 1.00 28.36 212 THR A C 1
ATOM 1533 O O . THR A 1 215 ? 18.068 31.020 -1.705 1.00 29.91 212 THR A O 1
ATOM 1537 N N . LEU B 1 20 ? 37.617 25.565 36.748 1.00 23.75 17 LEU B N 1
ATOM 1538 C CA . LEU B 1 20 ? 36.850 26.383 35.757 1.00 23.77 17 LEU B CA 1
ATOM 1539 C C . LEU B 1 20 ? 36.303 27.705 36.332 1.00 23.39 17 LEU B C 1
ATOM 1540 O O . LEU B 1 20 ? 35.540 27.703 37.306 1.00 23.54 17 LEU B O 1
ATOM 1545 N N . LEU B 1 21 ? 36.661 28.812 35.677 1.00 21.79 18 LEU B N 1
ATOM 1546 C CA . LEU B 1 21 ? 36.144 30.131 35.993 1.00 20.83 18 LEU B CA 1
ATOM 1547 C C . LEU B 1 21 ? 35.142 30.560 34.907 1.00 20.78 18 LEU B C 1
ATOM 1548 O O . LEU B 1 21 ? 35.463 30.514 33.713 1.00 21.92 18 LEU B O 1
ATOM 1553 N N . VAL B 1 22 ? 33.933 30.948 35.293 1.00 20.00 19 VAL B N 1
ATOM 1554 C CA . VAL B 1 22 ? 32.952 31.413 34.319 1.00 20.45 19 VAL B CA 1
ATOM 1555 C C . VAL B 1 22 ? 32.867 32.920 34.511 1.00 19.78 19 VAL B C 1
ATOM 1556 O O . VAL B 1 22 ? 32.598 33.376 35.616 1.00 19.91 19 VAL B O 1
ATOM 1560 N N . VAL B 1 23 ? 33.157 33.682 33.457 1.00 19.06 20 VAL B N 1
ATOM 1561 C CA . VAL B 1 23 ? 33.047 35.144 33.535 1.00 18.51 20 VAL B CA 1
ATOM 1562 C C . VAL B 1 23 ? 31.954 35.627 32.588 1.00 19.11 20 VAL B C 1
ATOM 1563 O O . VAL B 1 23 ? 31.771 35.056 31.492 1.00 19.97 20 VAL B O 1
ATOM 1567 N N . ASP B 1 24 ? 31.257 36.683 32.966 1.00 16.86 21 ASP B N 1
ATOM 1568 C CA . ASP B 1 24 ? 30.148 37.197 32.178 1.00 16.65 21 ASP B CA 1
ATOM 1569 C C . ASP B 1 24 ? 30.459 38.665 31.905 1.00 16.58 21 ASP B C 1
ATOM 1570 O O . ASP B 1 24 ? 30.481 39.470 32.825 1.00 16.25 21 ASP B O 1
ATOM 1575 N N . VAL B 1 25 ? 30.698 39.008 30.655 1.00 15.60 22 VAL B N 1
ATOM 1576 C CA . VAL B 1 25 ? 31.164 40.376 30.326 1.00 14.98 22 VAL B CA 1
ATOM 1577 C C . VAL B 1 25 ? 30.359 40.930 29.151 1.00 15.25 22 VAL B C 1
ATOM 1578 O O . VAL B 1 25 ? 29.642 40.175 28.494 1.00 16.05 22 VAL B O 1
ATOM 1582 N N . THR B 1 26 ? 30.454 42.226 28.872 1.00 14.86 23 THR B N 1
ATOM 1583 C CA . THR B 1 26 ? 29.596 42.797 27.794 1.00 13.82 23 THR B CA 1
ATOM 1584 C C . THR B 1 26 ? 29.984 42.139 26.444 1.00 15.02 23 THR B C 1
ATOM 1585 O O . THR B 1 26 ? 31.125 41.716 26.283 1.00 15.09 23 THR B O 1
ATOM 1589 N N . PRO B 1 27 ? 29.027 42.019 25.505 1.00 16.07 24 PRO B N 1
ATOM 1590 C CA . PRO B 1 27 ? 29.362 41.401 24.200 1.00 15.85 24 PRO B CA 1
ATOM 1591 C C . PRO B 1 27 ? 30.655 41.972 23.578 1.00 16.05 24 PRO B C 1
ATOM 1592 O O . PRO B 1 27 ? 31.494 41.215 23.047 1.00 17.22 24 PRO B O 1
ATOM 1596 N N . SER B 1 28 ? 30.824 43.290 23.671 1.00 15.01 25 SER B N 1
ATOM 1597 C CA . SER B 1 28 ? 32.026 43.945 23.031 1.00 14.01 25 SER B CA 1
ATOM 1598 C C . SER B 1 28 ? 33.260 43.817 23.913 1.00 14.12 25 SER B C 1
ATOM 1599 O O . SER B 1 28 ? 34.407 43.749 23.401 1.00 14.50 25 SER B O 1
ATOM 1602 N N . PHE B 1 29 ? 33.066 43.874 25.247 1.00 14.00 26 PHE B N 1
ATOM 1603 C CA . PHE B 1 29 ? 34.221 43.675 26.145 1.00 15.18 26 PHE B CA 1
ATOM 1604 C C . PHE B 1 29 ? 34.854 42.329 25.769 1.00 15.45 26 PHE B C 1
ATOM 1605 O O . PHE B 1 29 ? 36.090 42.172 25.720 1.00 15.52 26 PHE B O 1
ATOM 1613 N N . ALA B 1 30 ? 33.980 41.358 25.466 1.00 14.26 27 ALA B N 1
ATOM 1614 C CA . ALA B 1 30 ? 34.439 40.042 25.098 1.00 15.30 27 ALA B CA 1
ATOM 1615 C C . ALA B 1 30 ? 35.294 39.978 23.823 1.00 13.95 27 ALA B C 1
ATOM 1616 O O . ALA B 1 30 ? 36.407 39.477 23.863 1.00 14.09 27 ALA B O 1
ATOM 1618 N N . SER B 1 31 ? 34.778 40.454 22.703 1.00 14.32 28 SER B N 1
ATOM 1619 C CA . SER B 1 31 ? 35.529 40.295 21.453 1.00 14.40 28 SER B CA 1
ATOM 1620 C C . SER B 1 31 ? 36.621 41.331 21.277 1.00 14.93 28 SER B C 1
ATOM 1621 O O . SER B 1 31 ? 37.642 41.031 20.643 1.00 14.99 28 SER B O 1
ATOM 1624 N N . LEU B 1 32 ? 36.376 42.547 21.753 1.00 14.57 29 LEU B N 1
ATOM 1625 C CA . LEU B 1 32 ? 37.282 43.659 21.460 1.00 15.11 29 LEU B CA 1
ATOM 1626 C C . LEU B 1 32 ? 38.424 43.782 22.462 1.00 15.42 29 LEU B C 1
ATOM 1627 O O . LEU B 1 32 ? 39.434 44.423 22.143 1.00 16.47 29 LEU B O 1
ATOM 1632 N N . TRP B 1 33 ? 38.265 43.222 23.657 1.00 14.07 30 TRP B N 1
ATOM 1633 C CA . TRP B 1 33 ? 39.334 43.266 24.665 1.00 14.84 30 TRP B CA 1
ATOM 1634 C C . TRP B 1 33 ? 39.693 41.905 25.264 1.00 14.68 30 TRP B C 1
ATOM 1635 O O . TRP B 1 33 ? 40.872 41.524 25.281 1.00 14.77 30 TRP B O 1
ATOM 1646 N N . LEU B 1 34 ? 38.704 41.165 25.756 1.00 14.12 31 LEU B N 1
ATOM 1647 C CA . LEU B 1 34 ? 39.046 39.968 26.565 1.00 13.93 31 LEU B CA 1
ATOM 1648 C C . LEU B 1 34 ? 39.667 38.875 25.705 1.00 14.38 31 LEU B C 1
ATOM 1649 O O . LEU B 1 34 ? 40.721 38.324 26.049 1.00 16.09 31 LEU B O 1
ATOM 1654 N N . VAL B 1 35 ? 39.061 38.564 24.555 1.00 14.14 32 VAL B N 1
ATOM 1655 C CA . VAL B 1 35 ? 39.652 37.496 23.739 1.00 14.99 32 VAL B CA 1
ATOM 1656 C C . VAL B 1 35 ? 41.079 37.876 23.252 1.00 14.40 32 VAL B C 1
ATOM 1657 O O . VAL B 1 35 ? 41.991 37.028 23.350 1.00 15.44 32 VAL B O 1
ATOM 1661 N N . PRO B 1 36 ? 41.282 39.128 22.777 1.00 14.88 33 PRO B N 1
ATOM 1662 C CA . PRO B 1 36 ? 42.657 39.595 22.484 1.00 15.71 33 PRO B CA 1
ATOM 1663 C C . PRO B 1 36 ? 43.695 39.484 23.601 1.00 16.89 33 PRO B C 1
ATOM 1664 O O . PRO B 1 36 ? 44.889 39.303 23.314 1.00 18.80 33 PRO B O 1
ATOM 1668 N N . ASN B 1 37 ? 43.251 39.601 24.856 1.00 16.52 34 ASN B N 1
ATOM 1669 C CA . ASN B 1 37 ? 44.174 39.711 26.006 1.00 16.05 34 ASN B CA 1
ATOM 1670 C C . ASN B 1 37 ? 44.284 38.495 26.917 1.00 15.78 34 ASN B C 1
ATOM 1671 O O . ASN B 1 37 ? 45.231 38.404 27.721 1.00 16.12 34 ASN B O 1
ATOM 1676 N N . ILE B 1 38 ? 43.325 37.585 26.826 1.00 14.91 35 ILE B N 1
ATOM 1677 C CA . ILE B 1 38 ? 43.208 36.505 27.812 1.00 17.20 35 ILE B CA 1
ATOM 1678 C C . ILE B 1 38 ? 44.422 35.566 27.858 1.00 17.03 35 ILE B C 1
ATOM 1679 O O . ILE B 1 38 ? 44.692 34.968 28.909 1.00 16.03 35 ILE B O 1
ATOM 1684 N N A ASN B 1 39 ? 45.165 35.487 26.748 0.50 17.16 36 ASN B N 1
ATOM 1685 N N B ASN B 1 39 ? 45.159 35.444 26.754 0.50 17.53 36 ASN B N 1
ATOM 1686 C CA A ASN B 1 39 ? 46.424 34.711 26.693 0.50 18.22 36 ASN B CA 1
ATOM 1687 C CA B ASN B 1 39 ? 46.390 34.632 26.780 0.50 18.81 36 ASN B CA 1
ATOM 1688 C C A ASN B 1 39 ? 47.415 35.065 27.803 0.50 18.35 36 ASN B C 1
ATOM 1689 C C B ASN B 1 39 ? 47.349 35.038 27.898 0.50 18.72 36 ASN B C 1
ATOM 1690 O O A ASN B 1 39 ? 48.167 34.212 28.284 0.50 18.53 36 ASN B O 1
ATOM 1691 O O B ASN B 1 39 ? 48.013 34.180 28.491 0.50 18.97 36 ASN B O 1
ATOM 1700 N N . ASP B 1 40 ? 47.430 36.340 28.164 1.00 18.61 37 ASP B N 1
ATOM 1701 C CA . ASP B 1 40 ? 48.306 36.838 29.222 1.00 19.27 37 ASP B CA 1
ATOM 1702 C C . ASP B 1 40 ? 47.876 36.283 30.593 1.00 19.20 37 ASP B C 1
ATOM 1703 O O . ASP B 1 40 ? 48.746 35.923 31.403 1.00 20.37 37 ASP B O 1
ATOM 1708 N N . PHE B 1 41 ? 46.557 36.208 30.840 1.00 18.03 38 PHE B N 1
ATOM 1709 C CA . PHE B 1 41 ? 46.011 35.563 32.035 1.00 17.81 38 PHE B CA 1
ATOM 1710 C C . PHE B 1 41 ? 46.405 34.087 32.093 1.00 18.96 38 PHE B C 1
ATOM 1711 O O . PHE B 1 41 ? 46.798 33.564 33.148 1.00 19.08 38 PHE B O 1
ATOM 1719 N N . HIS B 1 42 ? 46.279 33.409 30.960 1.00 18.76 39 HIS B N 1
ATOM 1720 C CA . HIS B 1 42 ? 46.649 31.993 30.909 1.00 21.15 39 HIS B CA 1
ATOM 1721 C C . HIS B 1 42 ? 48.134 31.737 31.086 1.00 21.58 39 HIS B C 1
ATOM 1722 O O . HIS B 1 42 ? 48.532 30.712 31.664 1.00 21.53 39 HIS B O 1
ATOM 1729 N N . GLN B 1 43 ? 48.952 32.677 30.628 1.00 22.27 40 GLN B N 1
ATOM 1730 C CA . GLN B 1 43 ? 50.389 32.639 30.903 1.00 24.59 40 GLN B CA 1
ATOM 1731 C C . GLN B 1 43 ? 50.625 32.639 32.422 1.00 24.00 40 GLN B C 1
ATOM 1732 O O . GLN B 1 43 ? 51.391 31.825 32.928 1.00 24.32 40 GLN B O 1
ATOM 1738 N N . ARG B 1 44 ? 49.955 33.546 33.133 1.00 24.56 41 ARG B N 1
ATOM 1739 C CA . ARG B 1 44 ? 50.036 33.635 34.609 1.00 24.63 41 ARG B CA 1
ATOM 1740 C C . ARG B 1 44 ? 49.510 32.409 35.332 1.00 24.34 41 ARG B C 1
ATOM 1741 O O . ARG B 1 44 ? 50.151 31.909 36.255 1.00 24.41 41 ARG B O 1
ATOM 1749 N N . HIS B 1 45 ? 48.327 31.954 34.934 1.00 25.06 42 HIS B N 1
ATOM 1750 C CA . HIS B 1 45 ? 47.584 30.899 35.632 1.00 25.54 42 HIS B CA 1
ATOM 1751 C C . HIS B 1 45 ? 47.098 29.828 34.654 1.00 26.38 42 HIS B C 1
ATOM 1752 O O . HIS B 1 45 ? 45.906 29.768 34.318 1.00 26.47 42 HIS B O 1
ATOM 1759 N N . PRO B 1 46 ? 48.026 28.987 34.172 1.00 27.79 43 PRO B N 1
ATOM 1760 C CA . PRO B 1 46 ? 47.715 28.034 33.092 1.00 28.82 43 PRO B CA 1
ATOM 1761 C C . PRO B 1 46 ? 46.643 27.002 33.465 1.00 29.80 43 PRO B C 1
ATOM 1762 O O . PRO B 1 46 ? 45.953 26.485 32.578 1.00 30.52 43 PRO B O 1
ATOM 1766 N N . ASN B 1 47 ? 46.510 26.724 34.760 1.00 30.86 44 ASN B N 1
ATOM 1767 C CA . ASN B 1 47 ? 45.564 25.727 35.291 1.00 31.32 44 ASN B CA 1
ATOM 1768 C C . ASN B 1 47 ? 44.087 26.145 35.339 1.00 30.97 44 ASN B C 1
ATOM 1769 O O . ASN B 1 47 ? 43.216 25.311 35.629 1.00 31.29 44 ASN B O 1
ATOM 1774 N N . ILE B 1 48 ? 43.802 27.422 35.074 1.00 30.11 45 ILE B N 1
ATOM 1775 C CA . ILE B 1 48 ? 42.440 27.932 35.178 1.00 29.34 45 ILE B CA 1
ATOM 1776 C C . ILE B 1 48 ? 41.831 28.067 33.787 1.00 29.31 45 ILE B C 1
ATOM 1777 O O . ILE B 1 48 ? 42.196 28.963 33.037 1.00 30.14 45 ILE B O 1
ATOM 1782 N N . ARG B 1 49 ? 40.926 27.160 33.440 1.00 29.05 46 ARG B N 1
ATOM 1783 C CA . ARG B 1 49 ? 40.144 27.297 32.212 1.00 29.63 46 ARG B CA 1
ATOM 1784 C C . ARG B 1 49 ? 39.052 28.343 32.462 1.00 27.96 46 ARG B C 1
ATOM 1785 O O . ARG B 1 49 ? 38.565 28.486 33.598 1.00 27.29 46 ARG B O 1
ATOM 1793 N N . VAL B 1 50 ? 38.677 29.050 31.395 1.00 26.56 47 VAL B N 1
ATOM 1794 C CA . VAL B 1 50 ? 37.703 30.131 31.447 1.00 24.65 47 VAL B CA 1
ATOM 1795 C C . VAL B 1 50 ? 36.588 29.936 30.421 1.00 25.06 47 VAL B C 1
ATOM 1796 O O . VAL B 1 50 ? 36.845 29.662 29.235 1.00 25.40 47 VAL B O 1
ATOM 1800 N N . LYS B 1 51 ? 35.349 30.043 30.883 1.00 23.54 48 LYS B N 1
ATOM 1801 C CA . LYS B 1 51 ? 34.208 30.100 30.011 1.00 23.23 48 LYS B CA 1
ATOM 1802 C C . LYS B 1 51 ? 33.775 31.567 29.971 1.00 23.01 48 LYS B C 1
ATOM 1803 O O . LYS B 1 51 ? 33.489 32.176 31.005 1.00 22.05 48 LYS B O 1
ATOM 1809 N N . ILE B 1 52 ? 33.776 32.146 28.770 1.00 21.95 49 ILE B N 1
ATOM 1810 C CA . ILE B 1 52 ? 33.384 33.541 28.599 1.00 21.86 49 ILE B CA 1
ATOM 1811 C C . ILE B 1 52 ? 31.921 33.622 28.157 1.00 23.23 49 ILE B C 1
ATOM 1812 O O . ILE B 1 52 ? 31.579 33.229 27.020 1.00 24.40 49 ILE B O 1
ATOM 1817 N N . LEU B 1 53 ? 31.063 34.112 29.036 1.00 20.88 50 LEU B N 1
ATOM 1818 C CA . LEU B 1 53 ? 29.680 34.412 28.700 1.00 21.52 50 LEU B CA 1
ATOM 1819 C C . LEU B 1 53 ? 29.547 35.893 28.399 1.00 21.34 50 LEU B C 1
ATOM 1820 O O . LEU B 1 53 ? 30.439 36.682 28.766 1.00 19.99 50 LEU B O 1
ATOM 1825 N N . THR B 1 54 ? 28.465 36.280 27.715 1.00 20.99 51 THR B N 1
ATOM 1826 C CA . THR B 1 54 ? 28.194 37.688 27.458 1.00 21.18 51 THR B CA 1
ATOM 1827 C C . THR B 1 54 ? 26.795 38.103 27.926 1.00 22.74 51 THR B C 1
ATOM 1828 O O . THR B 1 54 ? 25.860 37.292 27.972 1.00 23.45 51 THR B O 1
ATOM 1832 N N . GLY B 1 55 ? 26.664 39.375 28.272 1.00 22.84 52 GLY B N 1
ATOM 1833 C CA . GLY B 1 55 ? 25.432 39.916 28.844 1.00 24.85 52 GLY B CA 1
ATOM 1834 C C . GLY B 1 55 ? 25.628 41.406 29.061 1.00 26.08 52 GLY B C 1
ATOM 1835 O O . GLY B 1 55 ? 26.758 41.855 29.176 1.00 26.33 52 GLY B O 1
ATOM 1836 N N . ASP B 1 56 ? 24.546 42.180 29.088 1.00 27.96 53 ASP B N 1
ATOM 1837 C CA . ASP B 1 56 ? 24.661 43.607 29.433 1.00 29.06 53 ASP B CA 1
ATOM 1838 C C . ASP B 1 56 ? 23.560 44.081 30.374 1.00 29.99 53 ASP B C 1
ATOM 1839 O O . ASP B 1 56 ? 23.318 45.292 30.486 1.00 30.07 53 ASP B O 1
ATOM 1844 N N . GLY B 1 57 ? 22.886 43.138 31.021 1.00 31.18 54 GLY B N 1
ATOM 1845 C CA . GLY B 1 57 ? 21.756 43.497 31.895 1.00 32.50 54 GLY B CA 1
ATOM 1846 C C . GLY B 1 57 ? 22.132 43.534 33.361 1.00 33.67 54 GLY B C 1
ATOM 1847 O O . GLY B 1 57 ? 23.323 43.536 33.712 1.00 33.27 54 GLY B O 1
ATOM 1848 N N . ALA B 1 58 ? 21.104 43.553 34.211 1.00 34.37 55 ALA B N 1
ATOM 1849 C CA . ALA B 1 58 ? 21.252 43.505 35.657 1.00 35.51 55 ALA B CA 1
ATOM 1850 C C . ALA B 1 58 ? 21.947 42.225 36.093 1.00 36.10 55 ALA B C 1
ATOM 1851 O O . ALA B 1 58 ? 21.817 41.186 35.440 1.00 36.91 55 ALA B O 1
ATOM 1853 N N . VAL B 1 59 ? 22.712 42.309 37.183 1.00 36.95 56 VAL B N 1
ATOM 1854 C CA . VAL B 1 59 ? 23.467 41.152 37.691 1.00 37.30 56 VAL B CA 1
ATOM 1855 C C . VAL B 1 59 ? 22.773 40.525 38.909 1.00 37.54 56 VAL B C 1
ATOM 1856 O O . VAL B 1 59 ? 22.141 41.227 39.705 1.00 37.84 56 VAL B O 1
ATOM 1860 N N . GLY B 1 64 ? 23.539 33.753 38.662 1.00 33.17 61 GLY B N 1
ATOM 1861 C CA . GLY B 1 64 ? 24.025 32.614 39.422 1.00 32.60 61 GLY B CA 1
ATOM 1862 C C . GLY B 1 64 ? 25.063 31.791 38.667 1.00 31.94 61 GLY B C 1
ATOM 1863 O O . GLY B 1 64 ? 25.944 31.196 39.280 1.00 32.72 61 GLY B O 1
ATOM 1864 N N . GLU B 1 65 ? 24.962 31.750 37.340 1.00 31.30 62 GLU B N 1
ATOM 1865 C CA . GLU B 1 65 ? 25.861 30.930 36.530 1.00 30.59 62 GLU B CA 1
ATOM 1866 C C . GLU B 1 65 ? 27.332 31.403 36.559 1.00 29.11 62 GLU B C 1
ATOM 1867 O O . GLU B 1 65 ? 28.270 30.597 36.565 1.00 28.98 62 GLU B O 1
ATOM 1873 N N . SER B 1 66 ? 27.528 32.712 36.600 1.00 26.70 63 SER B N 1
ATOM 1874 C CA . SER B 1 66 ? 28.873 33.260 36.501 1.00 25.39 63 SER B CA 1
ATOM 1875 C C . SER B 1 66 ? 29.519 33.542 37.854 1.00 23.64 63 SER B C 1
ATOM 1876 O O . SER B 1 66 ? 28.817 33.740 38.852 1.00 23.61 63 SER B O 1
ATOM 1879 N N . ASP B 1 67 ? 30.851 33.528 37.868 1.00 21.57 64 ASP B N 1
ATOM 1880 C CA . ASP B 1 67 ? 31.653 33.763 39.063 1.00 20.41 64 ASP B CA 1
ATOM 1881 C C . ASP B 1 67 ? 32.084 35.211 39.197 1.00 18.88 64 ASP B C 1
ATOM 1882 O O . ASP B 1 67 ? 32.443 35.657 40.288 1.00 18.09 64 ASP B O 1
ATOM 1887 N N . LEU B 1 68 ? 32.110 35.929 38.074 1.00 17.21 65 LEU B N 1
ATOM 1888 C CA . LEU B 1 68 ? 32.554 37.319 38.065 1.00 16.80 65 LEU B CA 1
ATOM 1889 C C . LEU B 1 68 ? 31.889 37.918 36.848 1.00 16.68 65 LEU B C 1
ATOM 1890 O O . LEU B 1 68 ? 31.808 37.249 35.794 1.00 16.74 65 LEU B O 1
ATOM 1895 N N . HIS B 1 69 ? 31.392 39.146 36.984 1.00 14.83 66 HIS B N 1
ATOM 1896 C CA . HIS B 1 69 ? 30.797 39.883 35.844 1.00 15.08 66 HIS B CA 1
ATOM 1897 C C . HIS B 1 69 ? 31.555 41.174 35.567 1.00 14.32 66 HIS B C 1
ATOM 1898 O O . HIS B 1 69 ? 32.160 41.745 36.481 1.00 14.71 66 HIS B O 1
ATOM 1905 N N . VAL B 1 70 ? 31.533 41.631 34.314 1.00 14.46 67 VAL B N 1
ATOM 1906 C CA . VAL B 1 70 ? 31.996 42.999 33.996 1.00 14.38 67 VAL B CA 1
ATOM 1907 C C . VAL B 1 70 ? 30.824 43.716 33.341 1.00 14.36 67 VAL B C 1
ATOM 1908 O O . VAL B 1 70 ? 30.263 43.232 32.340 1.00 15.47 67 VAL B O 1
ATOM 1912 N N . ARG B 1 71 ? 30.428 44.849 33.914 1.00 15.09 68 ARG B N 1
ATOM 1913 C CA . ARG B 1 71 ? 29.343 45.664 33.351 1.00 14.79 68 ARG B CA 1
ATOM 1914 C C . ARG B 1 71 ? 29.725 47.140 33.201 1.00 15.92 68 ARG B C 1
ATOM 1915 O O . ARG B 1 71 ? 30.567 47.630 33.941 1.00 16.10 68 ARG B O 1
ATOM 1923 N N . CYS B 1 72 ? 29.071 47.826 32.258 1.00 15.73 69 CYS B N 1
ATOM 1924 C CA . CYS B 1 72 ? 29.279 49.239 32.005 1.00 16.59 69 CYS B CA 1
ATOM 1925 C C . CYS B 1 72 ? 28.139 49.974 32.657 1.00 15.97 69 CYS B C 1
ATOM 1926 O O . CYS B 1 72 ? 26.992 49.746 32.289 1.00 18.03 69 CYS B O 1
ATOM 1929 N N . LEU B 1 73 ? 28.450 50.796 33.662 1.00 14.85 70 LEU B N 1
ATOM 1930 C CA . LEU B 1 73 ? 27.441 51.504 34.443 1.00 14.45 70 LEU B CA 1
ATOM 1931 C C . LEU B 1 73 ? 27.845 52.966 34.639 1.00 14.13 70 LEU B C 1
ATOM 1932 O O . LEU B 1 73 ? 29.008 53.303 34.594 1.00 15.45 70 LEU B O 1
ATOM 1937 N N . PRO B 1 74 ? 26.858 53.851 34.837 1.00 15.94 71 PRO B N 1
ATOM 1938 C CA . PRO B 1 74 ? 27.142 55.219 35.249 1.00 15.55 71 PRO B CA 1
ATOM 1939 C C . PRO B 1 74 ? 28.068 55.213 36.466 1.00 15.39 71 PRO B C 1
ATOM 1940 O O . PRO B 1 74 ? 27.910 54.354 37.333 1.00 15.86 71 PRO B O 1
ATOM 1944 N N . LEU B 1 75 ? 29.052 56.109 36.516 1.00 15.96 72 LEU B N 1
ATOM 1945 C CA . LEU B 1 75 ? 30.015 56.089 37.618 1.00 17.39 72 LEU B CA 1
ATOM 1946 C C . LEU B 1 75 ? 29.309 56.311 38.951 1.00 19.42 72 LEU B C 1
ATOM 1947 O O . LEU B 1 75 ? 28.573 57.281 39.122 1.00 19.63 72 LEU B O 1
ATOM 1952 N N . SER B 1 76 ? 29.519 55.378 39.879 1.00 21.24 73 SER B N 1
ATOM 195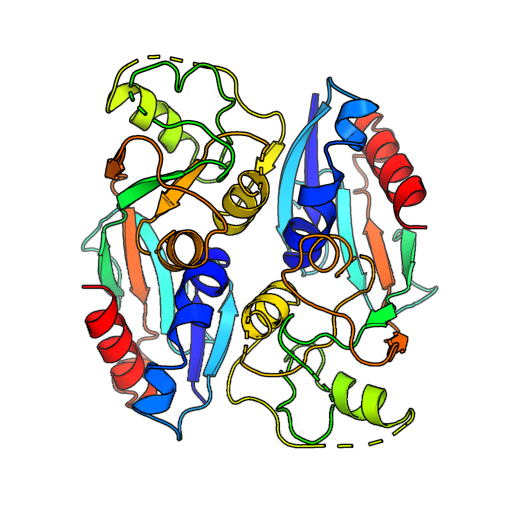3 C CA . SER B 1 76 ? 28.885 55.428 41.193 1.00 22.84 73 SER B CA 1
ATOM 1954 C C . SER B 1 76 ? 29.634 54.588 42.205 1.00 24.55 73 SER B C 1
ATOM 1955 O O . SER B 1 76 ? 30.306 53.605 41.864 1.00 24.92 73 SER B O 1
ATOM 1958 N N . THR B 1 77 ? 29.487 54.995 43.458 1.00 26.65 74 THR B N 1
ATOM 1959 C CA . THR B 1 77 ? 30.119 54.343 44.600 1.00 28.22 74 THR B CA 1
ATOM 1960 C C . THR B 1 77 ? 29.151 53.374 45.293 1.00 28.74 74 THR B C 1
ATOM 1961 O O . THR B 1 77 ? 29.557 52.624 46.198 1.00 29.58 74 THR B O 1
ATOM 1965 N N . HIS B 1 78 ? 27.883 53.396 44.863 1.00 29.07 75 HIS B N 1
ATOM 1966 C CA . HIS B 1 78 ? 26.783 52.680 45.541 1.00 29.15 75 HIS B CA 1
ATOM 1967 C C . HIS B 1 78 ? 26.426 51.309 44.962 1.00 28.09 75 HIS B C 1
ATOM 1968 O O . HIS B 1 78 ? 25.311 50.809 45.192 1.00 28.32 75 HIS B O 1
ATOM 1975 N N . TYR B 1 79 ? 27.343 50.709 44.200 1.00 26.02 76 TYR B N 1
ATOM 1976 C CA . TYR B 1 79 ? 27.144 49.356 43.706 1.00 24.56 76 TYR B CA 1
ATOM 1977 C C . TYR B 1 79 ? 28.026 48.331 44.430 1.00 24.95 76 TYR B C 1
ATOM 1978 O O . TYR B 1 79 ? 29.093 48.675 44.968 1.00 25.59 76 TYR B O 1
ATOM 1987 N N . GLU B 1 80 ? 27.606 47.078 44.538 1.00 24.99 77 GLU B N 1
ATOM 1988 C CA . GLU B 1 80 ? 27.081 46.418 45.698 1.00 23.09 77 GLU B CA 1
ATOM 1989 C C . GLU B 1 80 ? 28.013 45.267 45.243 1.00 21.81 77 GLU B C 1
ATOM 1990 O O . GLU B 1 80 ? 27.821 44.745 44.146 1.00 21.09 77 GLU B O 1
ATOM 1996 N N . TYR B 1 81 ? 29.072 44.951 45.996 1.00 19.73 78 TYR B N 1
ATOM 1997 C CA . TYR B 1 81 ? 30.064 43.919 45.598 1.00 18.90 78 TYR B CA 1
ATOM 1998 C C . TYR B 1 81 ? 30.787 44.251 44.299 1.00 19.04 78 TYR B C 1
ATOM 1999 O O . TYR B 1 81 ? 31.116 43.356 43.488 1.00 19.17 78 TYR B O 1
ATOM 2008 N N . SER B 1 82 ? 31.016 45.541 44.082 1.00 18.51 79 SER B N 1
ATOM 2009 C CA . SER B 1 82 ? 31.595 45.994 42.807 1.00 18.10 79 SER B CA 1
ATOM 2010 C C . SER B 1 82 ? 32.852 46.791 43.060 1.00 17.72 79 SER B C 1
ATOM 2011 O O . SER B 1 82 ? 33.034 47.351 44.135 1.00 17.44 79 SER B O 1
ATOM 2014 N N . GLN B 1 83 ? 33.689 46.869 42.039 1.00 17.45 80 GLN B N 1
ATOM 2015 C CA . GLN B 1 83 ? 34.896 47.656 42.074 1.00 16.90 80 GLN B CA 1
ATOM 2016 C C . GLN B 1 83 ? 35.103 48.195 40.688 1.00 15.89 80 GLN B C 1
ATOM 2017 O O . GLN B 1 83 ? 35.034 47.443 39.691 1.00 15.31 80 GLN B O 1
ATOM 2023 N N . LEU B 1 84 ? 35.322 49.503 40.614 1.00 15.16 81 LEU B N 1
ATOM 2024 C CA . LEU B 1 84 ? 35.611 50.144 39.333 1.00 15.28 81 LEU B CA 1
ATOM 2025 C C . LEU B 1 84 ? 36.925 49.632 38.752 1.00 16.40 81 LEU B C 1
ATOM 2026 O O . LEU B 1 84 ? 37.980 49.662 39.425 1.00 17.52 81 LEU B O 1
ATOM 2031 N N . LEU B 1 85 ? 36.850 49.134 37.515 1.00 16.46 82 LEU B N 1
ATOM 2032 C CA . LEU B 1 85 ? 38.009 48.732 36.753 1.00 16.86 82 LEU B CA 1
ATOM 2033 C C . LEU B 1 85 ? 38.669 49.957 36.127 1.00 17.01 82 LEU B C 1
ATOM 2034 O O . LEU B 1 85 ? 39.831 50.259 36.384 1.00 16.66 82 LEU B O 1
ATOM 2039 N N . CYS B 1 86 ? 37.879 50.681 35.348 1.00 16.67 83 CYS B N 1
ATOM 2040 C CA . CYS B 1 86 ? 38.359 51.884 34.681 1.00 16.61 83 CYS B CA 1
ATOM 2041 C C . CYS B 1 86 ? 37.185 52.715 34.239 1.00 16.38 83 CYS B C 1
ATOM 2042 O O . CYS B 1 86 ? 36.131 52.190 33.897 1.00 16.12 83 CYS B O 1
ATOM 2045 N N . GLU B 1 87 ? 37.383 54.032 34.240 1.00 15.85 84 GLU B N 1
ATOM 2046 C CA . GLU B 1 87 ? 36.408 54.930 33.626 1.00 16.56 84 GLU B CA 1
ATOM 2047 C C . GLU B 1 87 ? 36.365 54.735 32.097 1.00 16.42 84 GLU B C 1
ATOM 2048 O O . GLU B 1 87 ? 37.319 54.239 31.463 1.00 17.55 84 GLU B O 1
ATOM 2054 N N . GLU B 1 88 ? 35.207 55.014 31.505 1.00 15.71 85 GLU B N 1
ATOM 2055 C CA . GLU B 1 88 ? 35.036 54.857 30.071 1.00 14.75 85 GLU B CA 1
ATOM 2056 C C . GLU B 1 88 ? 35.470 56.128 29.353 1.00 15.10 85 GLU B C 1
ATOM 2057 O O . GLU B 1 88 ? 34.883 57.198 29.560 1.00 14.57 85 GLU B O 1
ATOM 2063 N N . THR B 1 89 ? 36.504 55.991 28.515 1.00 15.22 86 THR B N 1
ATOM 2064 C CA . THR B 1 89 ? 36.938 57.072 27.647 1.00 15.28 86 THR B CA 1
ATOM 2065 C C . THR B 1 89 ? 36.793 56.598 26.207 1.00 15.65 86 THR B C 1
ATOM 2066 O O . THR B 1 89 ? 37.400 55.603 25.815 1.00 16.39 86 THR B O 1
ATOM 2070 N N . LEU B 1 90 ? 35.982 57.316 25.438 1.00 15.26 87 LEU B N 1
ATOM 2071 C CA . LEU B 1 90 ? 35.708 56.907 24.062 1.00 16.32 87 LEU B CA 1
ATOM 2072 C C . LEU B 1 90 ? 36.599 57.621 23.065 1.00 15.36 87 LEU B C 1
ATOM 2073 O O . LEU B 1 90 ? 36.926 58.812 23.227 1.00 16.42 87 LEU B O 1
ATOM 2078 N N . LEU B 1 91 ? 37.050 56.863 22.065 1.00 15.85 88 LEU B N 1
ATOM 2079 C CA . LEU B 1 91 ? 37.788 57.441 20.929 1.00 15.56 88 LEU B CA 1
ATOM 2080 C C . LEU B 1 91 ? 36.928 57.508 19.687 1.00 15.66 88 LEU B C 1
ATOM 2081 O O . LEU B 1 91 ? 36.059 56.643 19.442 1.00 16.21 88 LEU B O 1
ATOM 2086 N N . LEU B 1 92 ? 37.165 58.534 18.893 1.00 15.67 89 LEU B N 1
ATOM 2087 C CA . LEU B 1 92 ? 36.547 58.649 17.582 1.00 15.78 89 LEU B CA 1
ATOM 2088 C C . LEU B 1 92 ? 37.267 57.725 16.613 1.00 15.63 89 LEU B C 1
ATOM 2089 O O . LEU B 1 92 ? 38.493 57.870 16.418 1.00 16.86 89 LEU B O 1
ATOM 2094 N N . ILE B 1 93 ? 36.551 56.731 16.067 1.00 16.57 90 ILE B N 1
ATOM 2095 C CA . ILE B 1 93 ? 37.187 55.749 15.167 1.00 16.30 90 ILE B CA 1
ATOM 2096 C C . ILE B 1 93 ? 36.566 55.839 13.776 1.00 15.77 90 ILE B C 1
ATOM 2097 O O . ILE B 1 93 ? 35.367 56.119 13.637 1.00 16.52 90 ILE B O 1
ATOM 2102 N N . GLY B 1 94 ? 37.379 55.558 12.764 1.00 15.79 91 GLY B N 1
ATOM 2103 C CA . GLY B 1 94 ? 36.896 55.488 11.393 1.00 14.81 91 GLY B CA 1
ATOM 2104 C C . GLY B 1 94 ? 37.705 54.468 10.611 1.00 15.26 91 GLY B C 1
ATOM 2105 O O . GLY B 1 94 ? 38.703 53.942 11.117 1.00 13.87 91 GLY B O 1
ATOM 2106 N N . ASN B 1 95 ? 37.282 54.236 9.369 1.00 15.52 92 ASN B N 1
ATOM 2107 C CA . ASN B 1 95 ? 37.935 53.254 8.476 1.00 16.66 92 ASN B CA 1
ATOM 2108 C C . ASN B 1 95 ? 39.409 53.653 8.179 1.00 17.49 92 ASN B C 1
ATOM 2109 O O . ASN B 1 95 ? 39.781 54.854 8.164 1.00 16.52 92 ASN B O 1
ATOM 2114 N N . THR B 1 96 ? 40.266 52.649 7.975 1.00 16.84 93 THR B N 1
ATOM 2115 C CA . THR B 1 96 ? 41.675 52.918 7.716 1.00 17.42 93 THR B CA 1
ATOM 2116 C C . THR B 1 96 ? 41.890 53.657 6.379 1.00 17.65 93 THR B C 1
ATOM 2117 O O . THR B 1 96 ? 42.962 54.232 6.154 1.00 18.05 93 THR B O 1
ATOM 2121 N N . ASN B 1 97 ? 40.873 53.664 5.514 1.00 18.24 94 ASN B N 1
ATOM 2122 C CA . ASN B 1 97 ? 40.977 54.402 4.245 1.00 19.66 94 ASN B CA 1
ATOM 2123 C C . ASN B 1 97 ? 40.829 55.912 4.441 1.00 19.92 94 ASN B C 1
ATOM 2124 O O . ASN B 1 97 ? 41.097 56.673 3.524 1.00 20.63 94 ASN B O 1
ATOM 2129 N N . LEU B 1 98 ? 40.358 56.354 5.607 1.00 19.86 95 LEU B N 1
ATOM 2130 C CA . LEU B 1 98 ? 40.127 57.789 5.786 1.00 21.41 95 LEU B CA 1
ATOM 2131 C C . LEU B 1 98 ? 41.413 58.586 5.806 1.00 22.29 95 LEU B C 1
ATOM 2132 O O . LEU B 1 98 ? 42.416 58.155 6.395 1.00 21.32 95 LEU B O 1
ATOM 2137 N N . PRO B 1 99 ? 41.392 59.772 5.175 1.00 24.19 96 PRO B N 1
ATOM 2138 C CA . PRO B 1 99 ? 42.593 60.587 5.281 1.00 26.20 96 PRO B CA 1
ATOM 2139 C C . PRO B 1 99 ? 42.682 61.212 6.674 1.00 28.05 96 PRO B C 1
ATOM 2140 O O . PRO B 1 99 ? 41.703 61.189 7.424 1.00 28.22 96 PRO B O 1
ATOM 2144 N N . LYS B 1 100 ? 43.848 61.755 7.022 1.00 30.61 97 LYS B N 1
ATOM 2145 C CA . LYS B 1 100 ? 44.019 62.333 8.355 1.00 32.60 97 LYS B CA 1
ATOM 2146 C C . LYS B 1 100 ? 43.434 63.745 8.378 1.00 32.49 97 LYS B C 1
ATOM 2147 O O . LYS B 1 100 ? 43.145 64.317 7.325 1.00 33.37 97 LYS B O 1
ATOM 2153 N N . ASN B 1 104 ? 39.552 68.753 11.090 1.00 47.64 101 ASN B N 1
ATOM 2154 C CA . ASN B 1 104 ? 39.018 69.574 12.167 1.00 47.66 101 ASN B CA 1
ATOM 2155 C C . ASN B 1 104 ? 37.514 69.372 12.330 1.00 47.53 101 ASN B C 1
ATOM 2156 O O . ASN B 1 104 ? 37.048 68.883 13.364 1.00 47.90 101 ASN B O 1
ATOM 2161 N N . GLN B 1 105 ? 36.766 69.759 11.301 1.00 46.98 102 GLN B N 1
ATOM 2162 C CA . GLN B 1 105 ? 35.329 69.520 11.221 1.00 46.34 102 GLN B CA 1
ATOM 2163 C C . GLN B 1 105 ? 34.962 68.993 9.830 1.00 45.42 102 GLN B C 1
ATOM 2164 O O . GLN B 1 105 ? 33.781 68.944 9.462 1.00 45.58 102 GLN B O 1
ATOM 2170 N N . ALA B 1 106 ? 35.994 68.606 9.071 1.00 44.04 103 ALA B N 1
ATOM 2171 C CA . ALA B 1 106 ? 35.851 67.705 7.925 1.00 42.56 103 ALA B CA 1
ATOM 2172 C C . ALA B 1 106 ? 35.252 66.375 8.410 1.00 41.32 103 ALA B C 1
ATOM 2173 O O . ALA B 1 106 ? 34.845 65.534 7.611 1.00 41.29 103 ALA B O 1
ATOM 2175 N N . ILE B 1 107 ? 35.236 66.210 9.732 1.00 39.95 104 ILE B N 1
ATOM 2176 C CA . ILE B 1 107 ? 34.593 65.090 10.431 1.00 38.52 104 ILE B CA 1
ATOM 2177 C C . ILE B 1 107 ? 33.107 65.023 10.091 1.00 37.46 104 ILE B C 1
ATOM 2178 O O . ILE B 1 107 ? 32.549 63.938 9.926 1.00 37.04 104 ILE B O 1
ATOM 2183 N N . SER B 1 108 ? 32.487 66.198 9.963 1.00 36.20 105 SER B N 1
ATOM 2184 C CA . SER B 1 108 ? 31.055 66.319 9.687 1.00 34.71 105 SER B CA 1
ATOM 2185 C C . SER B 1 108 ? 30.617 65.748 8.337 1.00 33.37 105 SER B C 1
ATOM 2186 O O . SER B 1 108 ? 29.440 65.424 8.164 1.00 33.61 105 SER B O 1
ATOM 2189 N N A HIS B 1 109 ? 31.561 65.630 7.403 0.50 32.48 106 HIS B N 1
ATOM 2190 N N B HIS B 1 109 ? 31.535 65.631 7.378 0.50 32.79 106 HIS B N 1
ATOM 2191 C CA A HIS B 1 109 ? 31.297 65.044 6.086 0.50 31.57 106 HIS B CA 1
ATOM 2192 C CA B HIS B 1 109 ? 31.154 65.042 6.089 0.50 32.14 106 HIS B CA 1
ATOM 2193 C C A HIS B 1 109 ? 30.964 63.552 6.138 0.50 30.73 106 HIS B C 1
ATOM 2194 C C B HIS B 1 109 ? 31.250 63.503 6.050 0.50 31.00 106 HIS B C 1
ATOM 2195 O O A HIS B 1 109 ? 30.373 63.011 5.200 0.50 30.79 106 HIS B O 1
ATOM 2196 O O B HIS B 1 109 ? 31.221 62.891 4.981 0.50 30.85 106 HIS B O 1
ATOM 2209 N N . TYR B 1 110 ? 31.340 62.898 7.235 1.00 30.12 107 TYR B N 1
ATOM 2210 C CA . TYR B 1 110 ? 31.113 61.460 7.402 1.00 28.32 107 TYR B CA 1
ATOM 2211 C C . TYR B 1 110 ? 29.909 61.203 8.288 1.00 26.31 107 TYR B C 1
ATOM 2212 O O . TYR B 1 110 ? 29.745 61.878 9.314 1.00 25.34 107 TYR B O 1
ATOM 2221 N N . PRO B 1 111 ? 29.085 60.192 7.934 1.00 25.25 108 PRO B N 1
ATOM 2222 C CA . PRO B 1 111 ? 27.958 59.813 8.775 1.00 23.81 108 PRO B CA 1
ATOM 2223 C C . PRO B 1 111 ? 28.428 59.379 10.180 1.00 23.73 108 PRO B C 1
ATOM 2224 O O . PRO B 1 111 ? 29.515 58.804 10.307 1.00 22.35 108 PRO B O 1
ATOM 2228 N N . PHE B 1 112 ? 27.626 59.662 11.210 1.00 21.53 109 PHE B N 1
ATOM 2229 C CA . PHE B 1 112 ? 27.908 59.179 12.570 1.00 21.06 109 PHE B CA 1
ATOM 2230 C C . PHE B 1 112 ? 27.098 57.915 12.806 1.00 20.57 109 PHE B C 1
ATOM 2231 O O . PHE B 1 112 ? 25.872 57.895 12.583 1.00 19.62 109 PHE B O 1
ATOM 2239 N N . ILE B 1 113 ? 27.750 56.870 13.307 1.00 19.27 110 ILE B N 1
ATOM 2240 C CA . ILE B 1 113 ? 27.032 55.640 13.553 1.00 18.82 110 ILE B CA 1
ATOM 2241 C C . ILE B 1 113 ? 26.354 55.673 14.917 1.00 19.47 110 ILE B C 1
ATOM 2242 O O . ILE B 1 113 ? 27.026 55.807 15.947 1.00 19.96 110 ILE B O 1
ATOM 2247 N N . PRO B 1 114 ? 25.021 55.521 14.940 1.00 20.50 111 PRO B N 1
ATOM 2248 C CA . PRO B 1 114 ? 24.299 55.554 16.213 1.00 21.12 111 PRO B CA 1
ATOM 2249 C C . PRO B 1 114 ? 24.428 54.298 17.028 1.00 22.10 111 PRO B C 1
ATOM 2250 O O . PRO B 1 114 ? 24.382 53.183 16.482 1.00 21.33 111 PRO B O 1
ATOM 2254 N N . GLN B 1 115 ? 24.611 54.474 18.327 1.00 23.85 112 GLN B N 1
ATOM 2255 C CA . GLN B 1 115 ? 24.539 53.355 19.236 1.00 26.76 112 GLN B CA 1
ATOM 2256 C C . GLN B 1 115 ? 23.299 53.518 20.085 1.00 27.50 112 GLN B C 1
ATOM 2257 O O . GLN B 1 115 ? 23.223 54.412 20.926 1.00 27.09 112 GLN B O 1
ATOM 2263 N N . THR B 1 116 ? 22.348 52.617 19.880 1.00 29.06 113 THR B N 1
ATOM 2264 C CA . THR B 1 116 ? 20.982 52.889 20.303 1.00 30.18 113 THR B CA 1
ATOM 2265 C C . THR B 1 116 ? 20.774 52.758 21.802 1.00 29.92 113 THR B C 1
ATOM 2266 O O . THR B 1 116 ? 19.814 53.281 22.333 1.00 30.31 113 THR B O 1
ATOM 2270 N N . THR B 1 117 ? 21.695 52.077 22.472 1.00 29.64 114 THR B N 1
ATOM 2271 C CA . THR B 1 117 ? 21.657 51.985 23.930 1.00 30.66 114 THR B CA 1
ATOM 2272 C C . THR B 1 117 ? 22.230 53.259 24.558 1.00 29.95 114 THR B C 1
ATOM 2273 O O . THR B 1 117 ? 21.928 53.601 25.714 1.00 31.26 114 THR B O 1
ATOM 2277 N N . ARG B 1 118 ? 23.052 53.967 23.788 1.00 29.52 115 ARG B N 1
ATOM 2278 C CA . ARG B 1 118 ? 23.780 55.124 24.298 1.00 28.44 115 ARG B CA 1
ATOM 2279 C C . ARG B 1 118 ? 23.540 56.365 23.423 1.00 28.11 115 ARG B C 1
ATOM 2280 O O . ARG B 1 118 ? 24.490 56.917 22.871 1.00 27.51 115 ARG B O 1
ATOM 2288 N N . PRO B 1 119 ? 22.278 56.826 23.297 1.00 27.49 116 PRO B N 1
ATOM 2289 C CA . PRO B 1 119 ? 22.032 57.954 22.381 1.00 28.03 116 PRO B CA 1
ATOM 2290 C C . PRO B 1 119 ? 22.689 59.281 22.786 1.00 27.47 116 PRO B C 1
ATOM 2291 O O . PRO B 1 119 ? 23.037 60.087 21.923 1.00 28.71 116 PRO B O 1
ATOM 2295 N N . GLN B 1 120 ? 22.931 59.512 24.069 1.00 26.95 117 GLN B N 1
ATOM 2296 C CA . GLN B 1 120 ? 23.536 60.790 24.475 1.00 26.59 117 GLN B CA 1
ATOM 2297 C C . GLN B 1 120 ? 24.963 60.992 23.914 1.00 26.03 117 GLN B C 1
ATOM 2298 O O . GLN B 1 120 ? 25.409 62.125 23.793 1.00 26.63 117 GLN B O 1
ATOM 2304 N N . LEU B 1 121 ? 25.661 59.899 23.578 1.00 25.61 118 LEU B N 1
ATOM 2305 C CA . LEU B 1 121 ? 27.075 59.987 23.175 1.00 24.85 118 LEU B CA 1
ATOM 2306 C C . LEU B 1 121 ? 27.364 61.005 22.062 1.00 23.27 118 LEU B C 1
ATOM 2307 O O . LEU B 1 121 ? 28.277 61.815 22.197 1.00 22.85 118 LEU B O 1
ATOM 2312 N N . TRP B 1 122 ? 26.614 60.958 20.964 1.00 21.84 119 TRP B N 1
ATOM 2313 C CA . TRP B 1 122 ? 26.866 61.935 19.890 1.00 21.39 119 TRP B CA 1
ATOM 2314 C C . TRP B 1 122 ? 26.466 63.362 20.260 1.00 21.69 119 TRP B C 1
ATOM 2315 O O . TRP B 1 122 ? 27.121 64.320 19.849 1.00 21.83 119 TRP B O 1
ATOM 2326 N N . GLU B 1 123 ? 25.382 63.485 21.024 1.00 22.06 120 GLU B N 1
ATOM 2327 C CA . GLU B 1 123 ? 24.993 64.793 21.567 1.00 22.76 120 GLU B CA 1
ATOM 2328 C C . GLU B 1 123 ? 26.102 65.337 22.452 1.00 23.23 120 GLU B C 1
ATOM 2329 O O . GLU B 1 123 ? 26.417 66.524 22.367 1.00 23.39 120 GLU B O 1
ATOM 2335 N N . GLN B 1 124 ? 26.698 64.481 23.290 1.00 23.67 121 GLN B N 1
ATOM 2336 C CA . GLN B 1 124 ? 27.813 64.924 24.117 1.00 25.64 121 GLN B CA 1
ATOM 2337 C C . GLN B 1 124 ? 29.013 65.301 23.259 1.00 26.19 121 GLN B C 1
ATOM 2338 O O . GLN B 1 124 ? 29.620 66.342 23.462 1.00 27.06 121 GLN B O 1
ATOM 2344 N N . PHE B 1 125 ? 29.327 64.458 22.284 1.00 26.67 122 PHE B N 1
ATOM 2345 C CA . PHE B 1 125 ? 30.389 64.750 21.323 1.00 27.41 122 PHE B CA 1
ATOM 2346 C C . PHE B 1 125 ? 30.149 66.090 20.631 1.00 28.57 122 PHE B C 1
ATOM 2347 O O . PHE B 1 125 ? 31.063 66.900 20.467 1.00 29.01 122 PHE B O 1
ATOM 2355 N N . LYS B 1 126 ? 28.914 66.339 20.221 1.00 30.81 123 LYS B N 1
ATOM 2356 C CA . LYS B 1 126 ? 28.590 67.622 19.604 1.00 33.16 123 LYS B CA 1
ATOM 2357 C C . LYS B 1 126 ? 28.937 68.773 20.570 1.00 34.54 123 LYS B C 1
ATOM 2358 O O . LYS B 1 126 ? 29.216 69.893 20.128 1.00 34.69 123 LYS B O 1
ATOM 2364 N N . GLN B 1 127 ? 28.976 68.451 21.872 1.00 36.75 124 GLN B N 1
ATOM 2365 C CA . GLN B 1 127 ? 29.331 69.378 22.974 1.00 39.22 124 GLN B CA 1
ATOM 2366 C C . GLN B 1 127 ? 30.814 69.401 23.376 1.00 40.24 124 GLN B C 1
ATOM 2367 O O . GLN B 1 127 ? 31.314 70.427 23.814 1.00 40.76 124 GLN B O 1
ATOM 2373 N N . GLU B 1 128 ? 31.502 68.269 23.258 1.00 42.36 125 GLU B N 1
ATOM 2374 C CA . GLU B 1 128 ? 32.957 68.206 23.478 1.00 44.09 125 GLU B CA 1
ATOM 2375 C C . GLU B 1 128 ? 33.756 68.997 22.430 1.00 44.94 125 GLU B C 1
ATOM 2376 O O . GLU B 1 128 ? 34.976 69.152 22.561 1.00 45.31 125 GLU B O 1
ATOM 2382 N N . ASN B 1 129 ? 33.062 69.500 21.403 1.00 46.03 126 ASN B N 1
ATOM 2383 C CA . ASN B 1 129 ? 33.693 70.009 20.181 1.00 46.66 126 ASN B CA 1
ATOM 2384 C C . ASN B 1 129 ? 32.826 71.039 19.451 1.00 46.79 126 ASN B C 1
ATOM 2385 O O . ASN B 1 129 ? 32.091 71.810 20.079 1.00 46.91 126 ASN B O 1
ATOM 2390 N N . ASP B 1 130 ? 32.935 71.054 18.122 1.00 46.88 127 ASP B N 1
ATOM 2391 C CA . ASP B 1 130 ? 31.984 71.738 17.238 1.00 47.12 127 ASP B CA 1
ATOM 2392 C C . ASP B 1 130 ? 31.969 73.246 17.433 1.00 47.09 127 ASP B C 1
ATOM 2393 O O . ASP B 1 130 ? 30.905 73.867 17.433 1.00 47.06 127 ASP B O 1
ATOM 2398 N N . ILE B 1 135 ? 25.329 67.342 10.850 1.00 36.32 132 ILE B N 1
ATOM 2399 C CA . ILE B 1 135 ? 25.550 65.921 11.097 1.00 36.65 132 ILE B CA 1
ATOM 2400 C C . ILE B 1 135 ? 24.524 65.023 10.408 1.00 35.82 132 ILE B C 1
ATOM 2401 O O . ILE B 1 135 ? 23.313 65.247 10.505 1.00 36.08 132 ILE B O 1
ATOM 2406 N N . THR B 1 136 ? 25.033 63.994 9.732 1.00 34.45 133 THR B N 1
ATOM 2407 C CA . THR B 1 136 ? 24.211 62.946 9.156 1.00 33.36 133 THR B CA 1
ATOM 2408 C C . THR B 1 136 ? 24.454 61.659 9.946 1.00 32.48 133 THR B C 1
ATOM 2409 O O . THR B 1 136 ? 25.604 61.291 10.226 1.00 31.32 133 THR B O 1
ATOM 2413 N N . TYR B 1 137 ? 23.373 60.998 10.329 1.00 31.31 134 TYR B N 1
ATOM 2414 C CA . TYR B 1 137 ? 23.492 59.711 11.005 1.00 31.03 134 TYR B CA 1
ATOM 2415 C C . TYR B 1 137 ? 23.364 58.599 9.988 1.00 29.93 134 TYR B C 1
ATOM 2416 O O . TYR B 1 137 ? 22.578 58.707 9.030 1.00 30.06 134 TYR B O 1
ATOM 2425 N N . HIS B 1 138 ? 24.168 57.551 10.167 1.00 28.07 135 HIS B N 1
ATOM 2426 C CA . HIS B 1 138 ? 24.052 56.381 9.339 1.00 27.49 135 HIS B CA 1
ATOM 2427 C C . HIS B 1 138 ? 22.666 55.779 9.543 1.00 26.57 135 HIS B C 1
ATOM 2428 O O . HIS B 1 138 ? 22.103 55.888 10.626 1.00 26.38 135 HIS B O 1
ATOM 2435 N N . SER B 1 139 ? 22.121 55.147 8.507 1.00 26.54 136 SER B N 1
ATOM 2436 C CA . SER B 1 139 ? 20.739 54.629 8.581 1.00 26.85 136 SER B CA 1
ATOM 2437 C C . SER B 1 139 ? 20.570 53.317 9.351 1.00 26.53 136 SER B C 1
ATOM 2438 O O . SER B 1 139 ? 19.446 52.810 9.448 1.00 27.05 136 SER B O 1
ATOM 2441 N N . VAL B 1 140 ? 21.661 52.763 9.886 1.00 24.38 137 VAL B N 1
ATOM 2442 C CA . VAL B 1 140 ? 21.582 51.576 10.734 1.00 23.62 137 VAL B CA 1
ATOM 2443 C C . VAL B 1 140 ? 22.202 51.916 12.093 1.00 23.16 137 VAL B C 1
ATOM 2444 O O . VAL B 1 140 ? 23.328 52.453 12.164 1.00 21.72 137 VAL B O 1
ATOM 2448 N N . GLY B 1 141 ? 21.456 51.636 13.151 1.00 22.40 138 GLY B N 1
ATOM 2449 C CA . GLY B 1 141 ? 21.916 51.834 14.515 1.00 22.67 138 GLY B CA 1
ATOM 2450 C C . GLY B 1 141 ? 22.123 50.480 15.129 1.00 23.24 138 GLY B C 1
ATOM 2451 O O . GLY B 1 141 ? 21.438 49.512 14.760 1.00 23.32 138 GLY B O 1
ATOM 2452 N N . PHE B 1 142 ? 23.017 50.412 16.113 1.00 23.87 139 PHE B N 1
ATOM 2453 C CA . PHE B 1 142 ? 23.463 49.133 16.676 1.00 22.87 139 PHE B CA 1
ATOM 2454 C C . PHE B 1 142 ? 23.437 49.166 18.182 1.00 23.61 139 PHE B C 1
ATOM 2455 O O . PHE B 1 142 ? 23.726 50.179 18.807 1.00 23.30 139 PHE B O 1
ATOM 2463 N N . GLU B 1 143 ? 23.101 48.025 18.772 1.00 24.17 140 GLU B N 1
ATOM 2464 C CA . GLU B 1 143 ? 22.981 47.896 20.194 1.00 23.98 140 GLU B CA 1
ATOM 2465 C C . GLU B 1 143 ? 24.333 47.930 20.940 1.00 23.83 140 GLU B C 1
ATOM 2466 O O . GLU B 1 143 ? 24.424 48.347 22.102 1.00 25.95 140 GLU B O 1
ATOM 2472 N N . HIS B 1 144 ? 25.383 47.478 20.258 1.00 19.45 141 HIS B N 1
ATOM 2473 C CA . HIS B 1 144 ? 26.644 47.152 20.908 1.00 18.46 141 HIS B CA 1
ATOM 2474 C C . HIS B 1 144 ? 27.849 47.737 20.194 1.00 17.33 141 HIS B C 1
ATOM 2475 O O . HIS B 1 144 ? 27.845 47.895 18.972 1.00 17.20 141 HIS B O 1
ATOM 2482 N N . PHE B 1 145 ? 28.876 48.077 20.982 1.00 16.42 142 PHE B N 1
ATOM 2483 C CA . PHE B 1 145 ? 30.131 48.612 20.422 1.00 16.64 142 PHE B CA 1
ATOM 2484 C C . PHE B 1 145 ? 30.702 47.704 19.322 1.00 15.10 142 PHE B C 1
ATOM 2485 O O . PHE B 1 145 ? 31.207 48.228 18.316 1.00 16.03 142 PHE B O 1
ATOM 2493 N N . TYR B 1 146 ? 30.661 46.376 19.490 1.00 14.47 143 TYR B N 1
ATOM 2494 C CA . TYR B 1 146 ? 31.357 45.515 18.521 1.00 14.37 143 TYR B CA 1
ATOM 2495 C C . TYR B 1 146 ? 30.662 45.598 17.164 1.00 13.74 143 TYR B C 1
ATOM 2496 O O . TYR B 1 146 ? 31.298 45.458 16.097 1.00 15.04 143 TYR B O 1
ATOM 2505 N N . LEU B 1 147 ? 29.366 45.888 17.192 1.00 13.40 144 LEU B N 1
ATOM 2506 C CA . LEU B 1 147 ? 28.626 46.062 15.902 1.00 14.38 144 LEU B CA 1
ATOM 2507 C C . LEU B 1 147 ? 28.988 47.408 15.229 1.00 14.99 144 LEU B C 1
ATOM 2508 O O . LEU B 1 147 ? 29.248 47.476 13.980 1.00 15.53 144 LEU B O 1
ATOM 2513 N N . ALA B 1 148 ? 29.054 48.470 16.042 1.00 14.52 145 ALA B N 1
ATOM 2514 C CA . ALA B 1 148 ? 29.516 49.761 15.532 1.00 14.61 145 ALA B CA 1
ATOM 2515 C C . ALA B 1 148 ? 30.955 49.657 14.939 1.00 14.33 145 ALA B C 1
ATOM 2516 O O . ALA B 1 148 ? 31.228 50.223 13.862 1.00 15.00 145 ALA B O 1
ATOM 2518 N N . CYS B 1 149 ? 31.819 48.888 15.591 1.00 14.09 146 CYS B N 1
ATOM 2519 C CA . CYS B 1 149 ? 33.200 48.674 15.114 1.00 15.29 146 CYS B CA 1
ATOM 2520 C C . CYS B 1 149 ? 33.176 47.980 13.747 1.00 14.10 146 CYS B C 1
ATOM 2521 O O . CYS B 1 149 ? 33.890 48.370 12.821 1.00 14.83 146 CYS B O 1
ATOM 2524 N N . GLU B 1 150 ? 32.324 46.942 13.608 1.00 13.69 147 GLU B N 1
ATOM 2525 C CA . GLU B 1 150 ? 32.203 46.264 12.325 1.00 13.43 147 GLU B CA 1
ATOM 2526 C C . GLU B 1 150 ? 31.684 47.231 11.241 1.00 13.49 147 GLU B C 1
ATOM 2527 O O . GLU B 1 150 ? 32.186 47.214 10.117 1.00 14.04 147 GLU B O 1
ATOM 2533 N N . ALA B 1 151 ? 30.719 48.085 11.595 1.00 13.73 148 ALA B N 1
ATOM 2534 C CA . ALA B 1 151 ? 30.223 49.096 10.643 1.00 13.25 148 ALA B CA 1
ATOM 2535 C C . ALA B 1 151 ? 31.348 50.069 10.188 1.00 13.79 148 ALA B C 1
ATOM 2536 O O . ALA B 1 151 ? 31.396 50.474 9.028 1.00 15.43 148 ALA B O 1
ATOM 2538 N N . VAL B 1 152 ? 32.288 50.389 11.096 1.00 12.91 149 VAL B N 1
ATOM 2539 C CA . VAL B 1 152 ? 33.419 51.252 10.718 1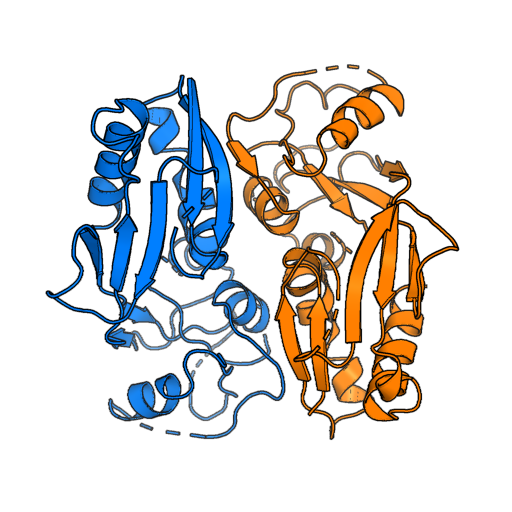.00 14.00 149 VAL B CA 1
ATOM 2540 C C . VAL B 1 152 ? 34.302 50.482 9.723 1.00 13.77 149 VAL B C 1
ATOM 2541 O O . VAL B 1 152 ? 34.692 51.035 8.701 1.00 14.79 149 VAL B O 1
ATOM 2545 N N . ARG B 1 153 ? 34.600 49.214 10.012 1.00 13.84 150 ARG B N 1
ATOM 2546 C CA . ARG B 1 153 ? 35.311 48.372 9.033 1.00 14.99 150 ARG B CA 1
ATOM 2547 C C . ARG B 1 153 ? 34.593 48.286 7.685 1.00 14.38 150 ARG B C 1
ATOM 2548 O O . ARG B 1 153 ? 35.268 48.181 6.642 1.00 14.38 150 ARG B O 1
ATOM 2564 N N . GLU B 1 155 ? 33.096 50.755 6.390 1.00 16.18 152 GLU B N 1
ATOM 2565 C CA . GLU B 1 155 ? 33.183 52.133 5.867 1.00 17.84 152 GLU B CA 1
ATOM 2566 C C . GLU B 1 155 ? 31.825 52.843 5.898 1.00 17.64 152 GLU B C 1
ATOM 2567 O O . GLU B 1 155 ? 31.535 53.712 5.045 1.00 18.71 152 GLU B O 1
ATOM 2573 N N . LYS B 1 156 ? 31.027 52.551 6.915 1.00 17.63 153 LYS B N 1
ATOM 2574 C CA . LYS B 1 156 ? 29.709 53.181 6.989 1.00 18.36 153 LYS B CA 1
ATOM 2575 C C . LYS B 1 156 ? 29.701 54.533 7.680 1.00 19.29 153 LYS B C 1
ATOM 2576 O O . LYS B 1 156 ? 28.722 55.286 7.575 1.00 20.32 153 LYS B O 1
ATOM 2582 N N . GLY B 1 157 ? 30.784 54.863 8.382 1.00 19.83 154 GLY B N 1
ATOM 2583 C CA . GLY B 1 157 ? 30.894 56.164 9.036 1.00 20.08 154 GLY B CA 1
ATOM 2584 C C . GLY B 1 157 ? 31.821 56.081 10.224 1.00 19.84 154 GLY B C 1
ATOM 2585 O O . GLY B 1 157 ? 32.646 55.159 10.302 1.00 18.30 154 GLY B O 1
ATOM 2586 N N . LEU B 1 158 ? 31.686 57.057 11.126 1.00 18.40 155 LEU B N 1
ATOM 2587 C CA . LEU B 1 158 ? 32.487 57.111 12.365 1.00 18.41 155 LEU B CA 1
ATOM 2588 C C . LEU B 1 158 ? 31.739 56.595 13.563 1.00 17.33 155 LEU B C 1
ATOM 2589 O O . LEU B 1 158 ? 30.496 56.699 13.631 1.00 18.01 155 LEU B O 1
ATOM 2594 N N . ALA B 1 159 ? 32.492 56.095 14.539 1.00 15.99 156 ALA B N 1
ATOM 2595 C CA . ALA B 1 159 ? 31.905 55.591 15.781 1.00 15.75 156 ALA B CA 1
ATOM 2596 C C . ALA B 1 159 ? 32.733 56.081 16.970 1.00 15.84 156 ALA B C 1
ATOM 2597 O O . ALA B 1 159 ? 33.882 56.562 16.815 1.00 16.26 156 ALA B O 1
ATOM 2599 N N . LEU B 1 160 ? 32.135 55.975 18.143 1.00 14.75 157 LEU B N 1
ATOM 2600 C CA . LEU B 1 160 ? 32.809 56.260 19.418 1.00 15.45 157 LEU B CA 1
ATOM 2601 C C . LEU B 1 160 ? 32.990 54.878 20.069 1.00 15.92 157 LEU B C 1
ATOM 2602 O O . LEU B 1 160 ? 32.011 54.142 20.250 1.00 16.85 157 LEU B O 1
ATOM 2607 N N . LEU B 1 161 ? 34.233 54.534 20.413 1.00 15.00 158 LEU B N 1
ATOM 2608 C CA . LEU B 1 161 ? 34.549 53.214 20.956 1.00 15.33 158 LEU B CA 1
ATOM 2609 C C . LEU B 1 161 ? 35.451 53.377 22.190 1.00 14.36 158 LEU B C 1
ATOM 2610 O O . LEU B 1 161 ? 36.380 54.154 22.127 1.00 15.96 158 LEU B O 1
ATOM 2615 N N . PRO B 1 162 ? 35.177 52.643 23.299 1.00 13.94 159 PRO B N 1
ATOM 2616 C CA . PRO B 1 162 ? 36.079 52.787 24.477 1.00 14.82 159 PRO B CA 1
ATOM 2617 C C . PRO B 1 162 ? 37.535 52.498 24.095 1.00 15.42 159 PRO B C 1
ATOM 2618 O O . PRO B 1 162 ? 37.826 51.544 23.321 1.00 16.29 159 PRO B O 1
ATOM 2622 N N . ASP B 1 163 ? 38.424 53.346 24.585 1.00 15.34 160 ASP B N 1
ATOM 2623 C CA . ASP B 1 163 ? 39.844 53.263 24.209 1.00 15.67 160 ASP B CA 1
ATOM 2624 C C . ASP B 1 163 ? 40.448 51.851 24.317 1.00 15.60 160 ASP B C 1
ATOM 2625 O O . ASP B 1 163 ? 41.133 51.384 23.384 1.00 16.18 160 ASP B O 1
ATOM 2630 N N . PHE B 1 164 ? 40.218 51.180 25.444 1.00 15.85 161 PHE B N 1
ATOM 2631 C CA . PHE B 1 164 ? 40.790 49.825 25.631 1.00 16.24 161 PHE B CA 1
ATOM 2632 C C . PHE B 1 164 ? 40.193 48.813 24.649 1.00 16.65 161 PHE B C 1
ATOM 2633 O O . PHE B 1 164 ? 40.856 47.850 24.286 1.00 17.90 161 PHE B O 1
ATOM 2649 N N . ALA B 1 166 ? 39.198 49.720 21.499 1.00 15.19 163 ALA B N 1
ATOM 2650 C CA . ALA B 1 166 ? 39.752 50.072 20.174 1.00 15.08 163 ALA B CA 1
ATOM 2651 C C . ALA B 1 166 ? 41.197 49.628 20.024 1.00 15.47 163 ALA B C 1
ATOM 2652 O O . ALA B 1 166 ? 41.690 49.461 18.878 1.00 15.10 163 ALA B O 1
ATOM 2654 N N . GLN B 1 167 ? 41.890 49.458 21.159 1.00 14.50 164 GLN B N 1
ATOM 2655 C CA . GLN B 1 167 ? 43.362 49.324 21.165 1.00 15.77 164 GLN B CA 1
ATOM 2656 C C . GLN B 1 167 ? 43.868 48.220 20.228 1.00 14.15 164 GLN B C 1
ATOM 2657 O O . GLN B 1 167 ? 44.721 48.458 19.360 1.00 15.32 164 GLN B O 1
ATOM 2663 N N . PHE B 1 168 ? 43.360 47.011 20.367 1.00 13.84 165 PHE B N 1
ATOM 2664 C CA . PHE B 1 168 ? 43.939 45.943 19.555 1.00 14.17 165 PHE B CA 1
ATOM 2665 C C . PHE B 1 168 ? 43.546 46.104 18.092 1.00 14.75 165 PHE B C 1
ATOM 2666 O O . PHE B 1 168 ? 44.355 45.877 17.173 1.00 15.57 165 PHE B O 1
ATOM 2674 N N . SER B 1 169 ? 42.292 46.514 17.885 1.00 14.58 166 SER B N 1
ATOM 2675 C CA . SER B 1 169 ? 41.772 46.660 16.528 1.00 13.43 166 SER B CA 1
ATOM 2676 C C . SER B 1 169 ? 42.578 47.727 15.794 1.00 13.93 166 SER B C 1
ATOM 2677 O O . SER B 1 169 ? 42.806 47.616 14.574 1.00 14.14 166 SER B O 1
ATOM 2680 N N . ILE B 1 170 ? 42.977 48.785 16.511 1.00 13.44 167 ILE B N 1
ATOM 2681 C CA . ILE B 1 170 ? 43.848 49.809 15.906 1.00 13.55 167 ILE B CA 1
ATOM 2682 C C . ILE B 1 170 ? 45.229 49.206 15.612 1.00 13.75 167 ILE B C 1
ATOM 2683 O O . ILE B 1 170 ? 45.782 49.364 14.491 1.00 15.24 167 ILE B O 1
ATOM 2688 N N . LEU B 1 171 ? 45.780 48.547 16.619 1.00 14.26 168 LEU B N 1
ATOM 2689 C CA . LEU B 1 171 ? 47.098 47.908 16.490 1.00 14.32 168 LEU B CA 1
ATOM 2690 C C . LEU B 1 171 ? 47.205 47.033 15.237 1.00 13.87 168 LEU B C 1
ATOM 2691 O O . LEU B 1 171 ? 48.198 47.128 14.471 1.00 15.25 168 LEU B O 1
ATOM 2696 N N . ARG B 1 172 ? 46.183 46.193 15.019 1.00 14.27 169 ARG B N 1
ATOM 2697 C CA . ARG B 1 172 ? 46.217 45.225 13.912 1.00 14.31 169 ARG B CA 1
ATOM 2698 C C . ARG B 1 172 ? 45.725 45.780 12.556 1.00 14.82 169 ARG B C 1
ATOM 2699 O O . ARG B 1 172 ? 45.660 45.052 11.548 1.00 15.29 169 ARG B O 1
ATOM 2707 N N . GLY B 1 173 ? 45.354 47.058 12.541 1.00 14.73 170 GLY B N 1
ATOM 2708 C CA . GLY B 1 173 ? 45.073 47.721 11.292 1.00 14.70 170 GLY B CA 1
ATOM 2709 C C . GLY B 1 173 ? 43.628 47.566 10.820 1.00 14.55 170 GLY B C 1
ATOM 2710 O O . GLY B 1 173 ? 43.371 47.767 9.636 1.00 15.64 170 GLY B O 1
ATOM 2711 N N . ASP B 1 174 ? 42.694 47.245 11.729 1.00 13.56 171 ASP B N 1
ATOM 2712 C CA . ASP B 1 174 ? 41.277 47.119 11.353 1.00 13.15 171 ASP B CA 1
ATOM 2713 C C . ASP B 1 174 ? 40.579 48.478 11.260 1.00 14.74 171 ASP B C 1
ATOM 2714 O O . ASP B 1 174 ? 39.665 48.664 10.449 1.00 14.03 171 ASP B O 1
ATOM 2719 N N . ILE B 1 175 ? 40.988 49.403 12.140 1.00 13.44 172 ILE B N 1
ATOM 2720 C CA . ILE B 1 175 ? 40.349 50.726 12.261 1.00 13.82 172 ILE B CA 1
ATOM 2721 C C . ILE B 1 175 ? 41.410 51.775 12.580 1.00 14.68 172 ILE B C 1
ATOM 2722 O O . ILE B 1 175 ? 42.593 51.431 12.830 1.00 14.82 172 ILE B O 1
ATOM 2727 N N . GLN B 1 176 ? 41.025 53.052 12.553 1.00 14.70 173 GLN B N 1
ATOM 2728 C CA . GLN B 1 176 ? 41.977 54.096 13.000 1.00 17.14 173 GLN B CA 1
ATOM 2729 C C . GLN B 1 176 ? 41.314 55.081 13.948 1.00 16.41 173 GLN B C 1
ATOM 2730 O O . GLN B 1 1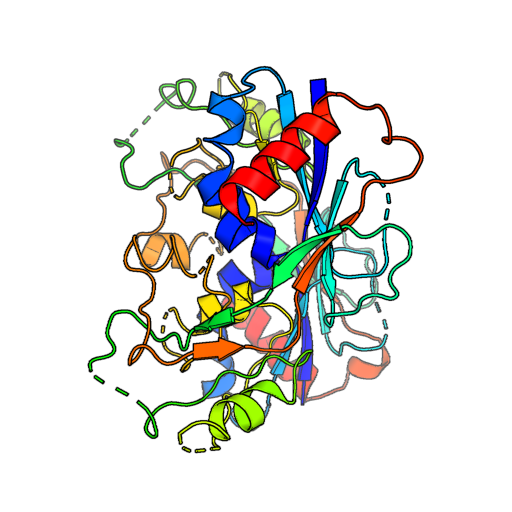76 ? 40.083 55.242 13.909 1.00 16.42 173 GLN B O 1
ATOM 2736 N N . HIS B 1 177 ? 42.126 55.689 14.808 1.00 16.44 174 HIS B N 1
ATOM 2737 C CA . HIS B 1 177 ? 41.695 56.763 15.695 1.00 16.50 174 HIS B CA 1
ATOM 2738 C C . HIS B 1 177 ? 41.746 58.055 14.875 1.00 17.20 174 HIS B C 1
ATOM 2739 O O . HIS B 1 177 ? 42.789 58.420 14.292 1.00 17.58 174 HIS B O 1
ATOM 2746 N N . ILE B 1 178 ? 40.606 58.730 14.829 1.00 18.19 175 ILE B N 1
ATOM 2747 C CA . ILE B 1 178 ? 40.449 59.941 14.036 1.00 19.09 175 ILE B CA 1
ATOM 2748 C C . ILE B 1 178 ? 40.746 61.183 14.891 1.00 20.71 175 ILE B C 1
ATOM 2749 O O . ILE B 1 178 ? 40.091 61.427 15.916 1.00 20.40 175 ILE B O 1
ATOM 2754 N N . GLY B 1 179 ? 41.772 61.925 14.475 1.00 21.93 176 GLY B N 1
ATOM 2755 C CA . GLY B 1 179 ? 42.064 63.266 14.989 1.00 23.65 176 GLY B CA 1
ATOM 2756 C C . GLY B 1 179 ? 42.269 63.387 16.484 1.00 24.41 176 GLY B C 1
ATOM 2757 O O . GLY B 1 179 ? 41.996 64.457 17.083 1.00 24.51 176 GLY B O 1
ATOM 2758 N N . ASN B 1 180 ? 42.776 62.314 17.083 1.00 24.96 177 ASN B N 1
ATOM 2759 C CA . ASN B 1 180 ? 43.020 62.247 18.522 1.00 26.18 177 ASN B CA 1
ATOM 2760 C C . ASN B 1 180 ? 41.831 62.688 19.386 1.00 25.59 177 ASN B C 1
ATOM 2761 O O . ASN B 1 180 ? 41.995 63.129 20.533 1.00 26.33 177 ASN B O 1
ATOM 2766 N N . LEU B 1 181 ? 40.632 62.564 18.827 1.00 24.37 178 LEU B N 1
ATOM 2767 C CA . LEU B 1 181 ? 39.421 63.007 19.502 1.00 24.35 178 LEU B CA 1
ATOM 2768 C C . LEU B 1 181 ? 38.907 61.956 20.488 1.00 23.66 178 LEU B C 1
ATOM 2769 O O . LEU B 1 181 ? 38.889 60.746 20.175 1.00 23.45 178 LEU B O 1
ATOM 2774 N N . LYS B 1 182 ? 38.502 62.435 21.667 1.00 22.85 179 LYS B N 1
ATOM 2775 C CA . LYS B 1 182 ? 37.957 61.575 22.737 1.00 23.66 179 LYS B CA 1
ATOM 2776 C C . LYS B 1 182 ? 36.749 62.185 23.473 1.00 23.08 179 LYS B C 1
ATOM 2777 O O . LYS B 1 182 ? 36.477 63.381 23.378 1.00 23.21 179 LYS B O 1
ATOM 2783 N N . LEU B 1 183 ? 36.085 61.355 24.264 1.00 22.12 180 LEU B N 1
ATOM 2784 C CA . LEU B 1 183 ? 34.905 61.743 25.021 1.00 21.66 180 LEU B CA 1
ATOM 2785 C C . LEU B 1 183 ? 34.975 61.027 26.367 1.00 20.37 180 LEU B C 1
ATOM 2786 O O . LEU B 1 183 ? 35.146 59.814 26.392 1.00 19.67 180 LEU B O 1
ATOM 2791 N N . HIS B 1 184 ? 34.867 61.765 27.473 1.00 19.30 181 HIS B N 1
ATOM 2792 C CA . HIS B 1 184 ? 34.666 61.158 28.785 1.00 18.64 181 HIS B CA 1
ATOM 2793 C C . HIS B 1 184 ? 33.170 61.069 29.020 1.00 18.54 181 HIS B C 1
ATOM 2794 O O . HIS B 1 184 ? 32.489 62.101 29.169 1.00 18.11 181 HIS B O 1
ATOM 2801 N N . SER B 1 185 ? 32.661 59.830 29.042 1.00 17.11 182 SER B N 1
ATOM 2802 C CA . SER B 1 185 ? 31.203 59.604 28.960 1.00 16.93 182 SER B CA 1
ATOM 2803 C C . SER B 1 185 ? 30.481 59.677 30.294 1.00 16.54 182 SER B C 1
ATOM 2804 O O . SER B 1 185 ? 29.253 59.774 30.327 1.00 18.84 182 SER B O 1
ATOM 2807 N N . GLY B 1 186 ? 31.206 59.567 31.400 1.00 15.18 183 GLY B N 1
ATOM 2808 C CA . GLY B 1 186 ? 30.563 59.498 32.697 1.00 15.53 183 GLY B CA 1
ATOM 2809 C C . GLY B 1 186 ? 30.222 58.069 33.092 1.00 15.57 183 GLY B C 1
ATOM 2810 O O . GLY B 1 186 ? 29.569 57.857 34.126 1.00 16.23 183 GLY B O 1
ATOM 2811 N N . TYR B 1 187 ? 30.691 57.094 32.290 1.00 15.46 184 TYR B N 1
ATOM 2812 C CA . TYR B 1 187 ? 30.459 55.680 32.601 1.00 15.99 184 TYR B CA 1
ATOM 2813 C C . TYR B 1 187 ? 31.752 55.024 33.084 1.00 15.59 184 TYR B C 1
ATOM 2814 O O . TYR B 1 187 ? 32.860 55.578 32.908 1.00 15.03 184 TYR B O 1
ATOM 2823 N N . GLY B 1 188 ? 31.623 53.850 33.691 1.00 13.66 185 GLY B N 1
ATOM 2824 C CA . GLY B 1 188 ? 32.790 53.077 34.058 1.00 13.60 185 GLY B CA 1
ATOM 2825 C C . GLY B 1 188 ? 32.545 51.605 33.793 1.00 13.67 185 GLY B C 1
ATOM 2826 O O . GLY B 1 188 ? 31.398 51.177 33.695 1.00 14.96 185 GLY B O 1
ATOM 2827 N N . TYR B 1 189 ? 33.629 50.847 33.703 1.00 12.82 186 TYR B N 1
ATOM 2828 C CA . TYR B 1 189 ? 33.560 49.379 33.695 1.00 13.22 186 TYR B CA 1
ATOM 2829 C C . TYR B 1 189 ? 33.801 48.863 35.095 1.00 13.36 186 TYR B C 1
ATOM 2830 O O . TYR B 1 189 ? 34.824 49.191 35.696 1.00 14.54 186 TYR B O 1
ATOM 2839 N N . TYR B 1 190 ? 32.813 48.124 35.623 1.00 14.28 187 TYR B N 1
ATOM 2840 C CA . TYR B 1 190 ? 32.866 47.562 36.988 1.00 13.69 187 TYR B CA 1
ATOM 2841 C C . TYR B 1 190 ? 32.989 46.051 36.986 1.00 14.24 187 TYR B C 1
ATOM 2842 O O . TYR B 1 190 ? 32.354 45.383 36.170 1.00 14.38 187 TYR B O 1
ATOM 2851 N N . VAL B 1 191 ? 33.785 45.528 37.919 1.00 14.13 188 VAL B N 1
ATOM 2852 C CA . VAL B 1 191 ? 33.788 44.093 38.208 1.00 14.30 188 VAL B CA 1
ATOM 2853 C C . VAL B 1 191 ? 32.759 43.892 39.297 1.00 14.35 188 VAL B C 1
ATOM 2854 O O . VAL B 1 191 ? 32.760 44.593 40.333 1.00 13.89 188 VAL B O 1
ATOM 2858 N N . VAL B 1 192 ? 31.857 42.939 39.074 1.00 13.60 189 VAL B N 1
ATOM 2859 C CA . VAL B 1 192 ? 30.780 42.682 40.020 1.00 14.73 189 VAL B CA 1
ATOM 2860 C C . VAL B 1 192 ? 30.868 41.219 40.402 1.00 14.50 189 VAL B C 1
ATOM 2861 O O . VAL B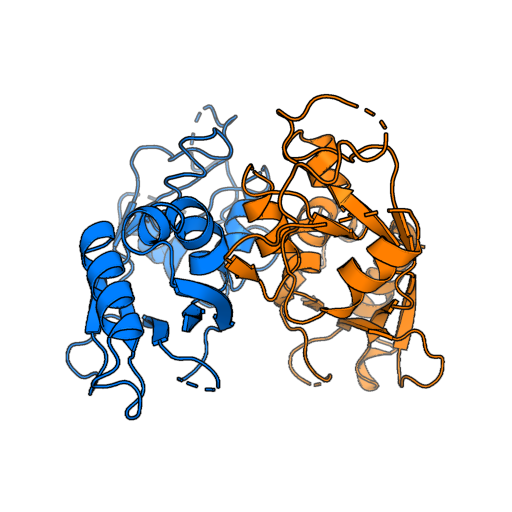 1 192 ? 30.759 40.359 39.527 1.00 14.34 189 VAL B O 1
ATOM 2865 N N . ILE B 1 193 ? 31.048 40.959 41.690 1.00 13.94 190 ILE B N 1
ATOM 2866 C CA . ILE B 1 193 ? 31.319 39.612 42.186 1.00 15.39 190 ILE B CA 1
ATOM 2867 C C . ILE B 1 193 ? 30.176 39.148 43.096 1.00 15.99 190 ILE B C 1
ATOM 2868 O O . ILE B 1 193 ? 29.773 39.904 43.974 1.00 14.67 190 ILE B O 1
ATOM 2873 N N . PRO B 1 194 ? 29.615 37.933 42.836 1.00 16.78 191 PRO B N 1
ATOM 2874 C CA . PRO B 1 194 ? 28.601 37.315 43.690 1.00 18.14 191 PRO B CA 1
ATOM 2875 C C . PRO B 1 194 ? 29.201 37.243 45.100 1.00 18.50 191 PRO B C 1
ATOM 2876 O O . PRO B 1 194 ? 30.390 36.934 45.222 1.00 17.68 191 PRO B O 1
ATOM 2880 N N . ASN B 1 195 ? 28.415 37.554 46.142 1.00 19.65 192 ASN B N 1
ATOM 2881 C CA . ASN B 1 195 ? 28.923 37.649 47.525 1.00 21.10 192 ASN B CA 1
ATOM 2882 C C . ASN B 1 195 ? 29.749 36.436 47.977 1.00 20.95 192 ASN B C 1
ATOM 2883 O O . ASN B 1 195 ? 30.836 36.582 48.552 1.00 19.65 192 ASN B O 1
ATOM 2888 N N . PHE B 1 196 ? 29.261 35.245 47.639 1.00 21.34 193 PHE B N 1
ATOM 2889 C CA . PHE B 1 196 ? 29.939 34.002 48.005 1.00 21.80 193 PHE B CA 1
ATOM 2890 C C . PHE B 1 196 ? 31.263 33.770 47.242 1.00 20.67 193 PHE B C 1
ATOM 2891 O O . PHE B 1 196 ? 32.093 32.948 47.657 1.00 20.42 193 PHE B O 1
ATOM 2899 N N . ARG B 1 197 ? 31.465 34.513 46.161 1.00 18.75 194 ARG B N 1
ATOM 2900 C CA . ARG B 1 197 ? 32.705 34.417 45.397 1.00 17.93 194 ARG B CA 1
ATOM 2901 C C . ARG B 1 197 ? 33.760 35.426 45.857 1.00 17.59 194 ARG B C 1
ATOM 2902 O O . ARG B 1 197 ? 34.869 35.459 45.322 1.00 16.45 194 ARG B O 1
ATOM 2910 N N . LEU B 1 198 ? 33.435 36.234 46.871 1.00 17.85 195 LEU B N 1
ATOM 2911 C CA . LEU B 1 198 ? 34.357 37.295 47.283 1.00 18.84 195 LEU B CA 1
ATOM 2912 C C . LEU B 1 198 ? 35.680 36.761 47.809 1.00 18.83 195 LEU B C 1
ATOM 2913 O O . LEU B 1 198 ? 36.680 37.478 47.809 1.00 20.27 195 LEU B O 1
ATOM 2918 N N . THR B 1 199 ? 35.677 35.506 48.242 1.00 17.10 196 THR B N 1
ATOM 2919 C CA . THR B 1 199 ? 36.875 34.849 48.784 1.00 16.93 196 THR B CA 1
ATOM 2920 C C . THR B 1 199 ? 37.325 33.656 47.918 1.00 17.15 196 THR B C 1
ATOM 2921 O O . THR B 1 199 ? 38.153 32.839 48.339 1.00 16.92 196 THR B O 1
ATOM 2925 N N . SER B 1 200 ? 36.764 33.548 46.718 1.00 17.74 197 SER B N 1
ATOM 2926 C CA . SER B 1 200 ? 37.212 32.533 45.761 1.00 18.90 197 SER B CA 1
ATOM 2927 C C . SER B 1 200 ? 38.574 32.935 45.175 1.00 19.60 197 SER B C 1
ATOM 2928 O O . SER B 1 200 ? 38.722 34.044 44.665 1.00 18.83 197 SER B O 1
ATOM 2931 N N . ARG B 1 201 ? 39.569 32.040 45.271 1.00 19.90 198 ARG B N 1
ATOM 2932 C CA . ARG B 1 201 ? 40.909 32.300 44.728 1.00 20.28 198 ARG B CA 1
ATOM 2933 C C . ARG B 1 201 ? 40.916 32.538 43.199 1.00 19.70 198 ARG B C 1
ATOM 2934 O O . ARG B 1 201 ? 41.498 33.519 42.729 1.00 19.61 198 ARG B O 1
ATOM 2942 N N . LYS B 1 202 ? 40.278 31.652 42.429 1.00 20.16 199 LYS B N 1
ATOM 2943 C CA . LYS B 1 202 ? 40.289 31.789 40.962 1.00 20.40 199 LYS B CA 1
ATOM 2944 C C . LYS B 1 202 ? 39.763 33.176 40.554 1.00 19.41 199 LYS B C 1
ATOM 2945 O O . LYS B 1 202 ? 40.371 33.886 39.720 1.00 19.89 199 LYS B O 1
ATOM 2951 N N . VAL B 1 203 ? 38.688 33.584 41.226 1.00 18.32 200 VAL B N 1
ATOM 2952 C CA . VAL B 1 203 ? 38.048 34.893 41.029 1.00 17.77 200 VAL B CA 1
ATOM 2953 C C . VAL B 1 203 ? 38.958 36.065 41.417 1.00 17.35 200 VAL B C 1
ATOM 2954 O O . VAL B 1 203 ? 39.075 37.032 40.667 1.00 17.63 200 VAL B O 1
ATOM 2958 N N . ALA B 1 204 ? 39.584 36.010 42.603 1.00 17.35 201 ALA B N 1
ATOM 2959 C CA . ALA B 1 204 ? 40.488 37.084 42.993 1.00 17.08 201 ALA B CA 1
ATOM 2960 C C . ALA B 1 204 ? 41.674 37.201 42.044 1.00 17.37 201 ALA B C 1
ATOM 2961 O O . ALA B 1 204 ? 42.149 38.305 41.774 1.00 16.90 201 ALA B O 1
ATOM 2963 N N . LEU B 1 205 ? 42.140 36.058 41.510 1.00 17.55 202 LEU B N 1
ATOM 2964 C CA . LEU B 1 205 ? 43.280 36.068 40.576 1.00 17.75 202 LEU B CA 1
ATOM 2965 C C . LEU B 1 205 ? 42.913 36.742 39.244 1.00 16.06 202 LEU B C 1
ATOM 2966 O O . LEU B 1 205 ? 43.677 37.562 38.721 1.00 16.42 202 LEU B O 1
ATOM 2971 N N . PHE B 1 206 ? 41.731 36.415 38.729 1.00 16.42 203 PHE B N 1
ATOM 2972 C CA . PHE B 1 206 ? 41.265 37.021 37.479 1.00 15.49 203 PHE B CA 1
ATOM 2973 C C . PHE B 1 206 ? 41.026 38.518 37.693 1.00 15.67 203 PHE B C 1
ATOM 2974 O O . PHE B 1 206 ? 41.407 39.355 36.862 1.00 15.32 203 PHE B O 1
ATOM 2982 N N . HIS B 1 207 ? 40.391 38.853 38.816 1.00 16.49 204 HIS B N 1
ATOM 2983 C CA . HIS B 1 207 ? 40.123 40.232 39.131 1.00 16.82 204 HIS B CA 1
ATOM 2984 C C . HIS B 1 207 ? 41.415 41.047 39.215 1.00 16.66 204 HIS B C 1
ATOM 2985 O O . HIS B 1 207 ? 41.536 42.073 38.552 1.00 15.62 204 HIS B O 1
ATOM 2992 N N . ASP B 1 208 ? 42.410 40.541 39.942 1.00 17.04 205 ASP B N 1
ATOM 2993 C CA . ASP B 1 208 ? 43.695 41.234 40.032 1.00 17.15 205 ASP B CA 1
ATOM 2994 C C . ASP B 1 208 ? 44.344 41.395 38.674 1.00 16.88 205 ASP B C 1
ATOM 2995 O O . ASP B 1 208 ? 44.941 42.437 38.393 1.00 16.98 205 ASP B O 1
ATOM 3000 N N . TRP B 1 209 ? 44.205 40.374 37.824 1.00 16.01 206 TRP B N 1
ATOM 3001 C CA . TRP B 1 209 ? 44.702 40.447 36.463 1.00 16.17 206 TRP B CA 1
ATOM 3002 C C . TRP B 1 209 ? 44.017 41.570 35.667 1.00 16.13 206 TRP B C 1
ATOM 3003 O O . TRP B 1 209 ? 44.685 42.378 35.004 1.00 16.68 206 TRP B O 1
ATOM 3014 N N . LEU B 1 210 ? 42.692 41.616 35.748 1.00 15.93 207 LEU B N 1
ATOM 3015 C CA . LEU B 1 210 ? 41.939 42.672 35.106 1.00 16.67 207 LEU B CA 1
ATOM 3016 C C . LEU B 1 210 ? 42.430 44.032 35.579 1.00 17.59 207 LEU B C 1
ATOM 3017 O O . LEU B 1 210 ? 42.685 44.899 34.753 1.00 17.59 207 LEU B O 1
ATOM 3022 N N . LYS B 1 211 ? 42.579 44.184 36.896 1.00 18.71 208 LYS B N 1
ATOM 3023 C CA . LYS B 1 211 ? 43.054 45.457 37.475 1.00 19.78 208 LYS B CA 1
ATOM 3024 C C . LYS B 1 211 ? 44.424 45.835 36.941 1.00 20.48 208 LYS B C 1
ATOM 3025 O O . LYS B 1 211 ? 44.622 46.977 36.523 1.00 21.63 208 LYS B O 1
ATOM 3031 N N . ASP B 1 212 ? 45.361 44.881 36.969 1.00 20.99 209 ASP B N 1
ATOM 3032 C CA . ASP B 1 212 ? 46.680 45.053 36.349 1.00 22.21 209 ASP B CA 1
ATOM 3033 C C . ASP B 1 212 ? 46.638 45.562 34.899 1.00 22.47 209 ASP B C 1
ATOM 3034 O O . ASP B 1 212 ? 47.407 46.436 34.522 1.00 22.03 209 ASP B O 1
ATOM 3039 N N . LYS B 1 213 ? 45.764 44.999 34.063 1.00 22.31 210 LYS B N 1
ATOM 3040 C CA . LYS B 1 213 ? 45.766 45.392 32.659 1.00 24.15 210 LYS B CA 1
ATOM 3041 C C . LYS B 1 213 ? 44.983 46.685 32.385 1.00 24.40 210 LYS B C 1
ATOM 3042 O O . LYS B 1 213 ? 45.342 47.431 31.472 1.00 25.49 210 LYS B O 1
ATOM 3048 N N . LEU B 1 214 ? 43.951 46.956 33.188 1.00 25.39 211 LEU B N 1
ATOM 3049 C CA . LEU B 1 214 ? 42.988 48.039 32.884 1.00 26.57 211 LEU B CA 1
ATOM 3050 C C . LEU B 1 214 ? 42.933 49.261 33.833 1.00 27.53 211 LEU B C 1
ATOM 3051 O O . LEU B 1 214 ? 42.191 50.209 33.556 1.00 27.66 211 LEU B O 1
ATOM 3056 N N . THR B 1 215 ? 43.692 49.253 34.934 1.00 29.36 212 THR B N 1
ATOM 3057 C CA . THR B 1 215 ? 43.785 50.445 35.819 1.00 30.62 212 THR B CA 1
ATOM 3058 C C . THR B 1 215 ? 43.877 51.768 35.050 1.00 31.37 212 THR B C 1
ATOM 3059 O O . THR B 1 215 ? 43.002 52.635 35.160 1.00 32.27 212 THR B O 1
#

CATH classification: 3.40.190.10 (+1 more: 3.40.190.10)

Organism: Vibrio parahaemolyticus serotype O3:K6 (strain RIMD 2210633) (NCBI:txid223926)

Sequence (361 aa):
ELLVVDVTPSFASLWLVPNINNDFHQRHPNIRVKILTGDGAVESDLHVRCLPLSTHYEYSQLLCEETLLLIIGNTNLPISHYPFIPQQTTRPQLWEQFKQEENITYHSVGFEHFYLACEAVREKGLALLLPDFAQFSILLRGDIQHIGNLKLHSGYYGYYVVIPNFRLTSRKVALFHDWLKDKLTLLVVDVTPSFASLWLVPNINNDFHQRHPNIRVKILTGDGAVGESDLHVRCLPLSTHYEYSQLLCEETLLLIGNTNLPKNQAISHHYPFIPQTTRPQLWEQFKQENDITYHSVGFEHFYLACEAVREKGLALLPDFAQFSILRGDIQHIGNLKLHSGYGYYVVIPNFRLTSRKVALFHDWLKDKLT